Protein AF-A0A699QLL1-F1 (afdb_monomer_lite)

Radius of gyration: 25.66 Å; chains: 1; bounding box: 63×44×82 Å

Organism: Tanacetum cinerariifolium (NCBI:txid118510)

Sequence (222 aa):
VISAEDLDFSNEAKETLACQYDGEDMEIGFNARFLLEMLSNIDSEDITLELSTPNRAGLLMPAQADENESILMLVMPETSCLFHIHLSFSPLVWVYLQNPFNLFESVMKKSEIRFSIALDDQKVPEAISWQATDAGQDIHFAKAINISIWDRNADGTMKIDLWTKDMPTDAMKYFVVDTIGSMAETIITATSDQKMAAKMRALCQELTDYLEEQGQDDRPNL

pLDDT: mean 76.22, std 17.89, range [27.2, 97.25]

Foldseek 3Di:
DKKFADPVPRDIDDDDDDDDDDDAWDKAAFDPVVVVVLVVPAPAPAWDWADDHNQDWIWIFHPDDDPVDGDIDITGTDPPHRMMDTDDDDPPDDDDDDDDPDDDPPPPPDKDKDWDFDADPVRATAWIWIDIPVVDPDIGTDQWDWDWDCDPVDHDIDIDTHGHPPDDPLVVLVVVLVVLLVVLVVCCVPPVPPPVSVVSVVVSVVSVVVSVVVVVVPPPDD

Secondary structure (DSSP, 8-state):
-EEEEETTTTEEEEE-------SS-EEEE--HHHHHHHHHT---SSEEEE-S-TTS-EEEEESS-BTTB---EEE---TT-SEEEEE---TT---------S----------EEEEEEE-TTS-EEEEEEEETTS-SPPEEESEEEEEEE-SSSSSEEEEEEE-TTS-HHHHHHHHHHHHHHHHHHHHHHH--HHHHHHHHHHHHHHHHHHHHHHHHTS---

Structure (mmCIF, N/CA/C/O backbone):
data_AF-A0A699QLL1-F1
#
_entry.id   AF-A0A699QLL1-F1
#
loop_
_atom_site.group_PDB
_atom_site.id
_atom_site.type_symbol
_atom_site.label_atom_id
_atom_site.label_alt_id
_atom_site.label_comp_id
_atom_site.label_asym_id
_atom_site.label_entity_id
_atom_site.label_seq_id
_atom_site.pdbx_PDB_ins_code
_atom_site.Cartn_x
_atom_site.Cartn_y
_atom_site.Cartn_z
_atom_site.occupancy
_atom_site.B_iso_or_equiv
_atom_site.auth_seq_id
_atom_site.auth_comp_id
_atom_site.auth_asym_id
_atom_site.auth_atom_id
_atom_site.pdbx_PDB_model_num
ATOM 1 N N . VAL A 1 1 ? 26.081 7.781 -26.302 1.00 70.75 1 VAL A N 1
ATOM 2 C CA . VAL A 1 1 ? 27.022 8.758 -25.707 1.00 70.75 1 VAL A CA 1
ATOM 3 C C . VAL A 1 1 ? 26.676 8.891 -24.242 1.00 70.75 1 VAL A C 1
ATOM 5 O O . VAL A 1 1 ? 25.507 9.032 -23.926 1.00 70.75 1 VAL A O 1
ATOM 8 N N . ILE A 1 2 ? 27.662 8.795 -23.367 1.00 75.12 2 ILE A N 1
ATOM 9 C CA . ILE A 1 2 ? 27.520 8.965 -21.926 1.00 75.12 2 ILE A CA 1
ATOM 10 C C . ILE A 1 2 ? 28.255 10.251 -21.556 1.00 75.12 2 ILE A C 1
ATOM 12 O O . ILE A 1 2 ? 29.387 10.457 -21.992 1.00 75.12 2 ILE A O 1
ATOM 16 N N . SER A 1 3 ? 27.618 11.125 -20.791 1.00 72.12 3 SER A N 1
ATOM 17 C CA . SER A 1 3 ? 28.205 12.370 -20.300 1.00 72.12 3 SER A CA 1
ATOM 18 C C . SER A 1 3 ? 27.927 12.545 -18.815 1.00 72.12 3 SER A C 1
ATOM 20 O O . SER A 1 3 ? 26.836 12.238 -18.350 1.00 72.12 3 SER A O 1
ATOM 22 N N . ALA A 1 4 ? 28.906 13.053 -18.082 1.00 63.88 4 ALA A N 1
ATOM 23 C CA . ALA A 1 4 ? 28.834 13.372 -16.667 1.00 63.88 4 ALA A CA 1
ATOM 24 C C . ALA A 1 4 ? 29.376 14.786 -16.450 1.00 63.88 4 ALA A C 1
ATOM 26 O O . ALA A 1 4 ? 30.425 15.117 -16.998 1.00 63.88 4 ALA A O 1
ATOM 27 N N . GLU A 1 5 ? 28.707 15.596 -15.642 1.00 64.00 5 GLU A N 1
ATOM 28 C CA . GLU A 1 5 ? 29.121 16.962 -15.319 1.00 64.00 5 GLU A CA 1
ATOM 29 C C . GLU A 1 5 ? 29.253 17.128 -13.800 1.00 64.00 5 GLU A C 1
ATOM 31 O O . GLU A 1 5 ? 28.474 16.583 -13.038 1.00 64.00 5 GLU A O 1
ATOM 36 N N . ASP A 1 6 ? 30.245 17.860 -13.315 1.00 62.59 6 ASP A N 1
ATOM 37 C CA . ASP A 1 6 ? 30.353 18.238 -11.906 1.00 62.59 6 ASP A CA 1
ATOM 38 C C . ASP A 1 6 ? 30.226 19.760 -11.799 1.00 62.59 6 ASP A C 1
ATOM 40 O O . ASP A 1 6 ? 31.149 20.505 -12.154 1.00 62.59 6 ASP A O 1
ATOM 44 N N . LEU A 1 7 ? 29.062 20.219 -11.323 1.00 55.06 7 LEU A N 1
ATOM 45 C CA . LEU A 1 7 ? 28.732 21.641 -11.185 1.00 55.06 7 LEU A CA 1
ATOM 46 C C . LEU A 1 7 ? 29.638 22.369 -10.184 1.00 55.06 7 LEU A C 1
ATOM 48 O O . LEU A 1 7 ? 29.843 23.575 -10.330 1.00 55.06 7 LEU A O 1
ATOM 52 N N . ASP A 1 8 ? 30.203 21.663 -9.202 1.00 60.88 8 ASP A N 1
ATOM 53 C CA . ASP A 1 8 ? 31.027 22.280 -8.159 1.00 60.88 8 ASP A CA 1
ATOM 54 C C . ASP A 1 8 ? 32.455 22.568 -8.650 1.00 60.88 8 ASP A C 1
ATOM 56 O O . ASP A 1 8 ? 33.130 23.460 -8.126 1.00 60.88 8 ASP A O 1
ATOM 60 N N . PHE A 1 9 ? 32.912 21.863 -9.693 1.00 54.59 9 PHE A N 1
ATOM 61 C CA . PHE A 1 9 ? 34.292 21.942 -10.185 1.00 54.59 9 PHE A CA 1
ATOM 62 C C . PHE A 1 9 ? 34.437 22.226 -11.690 1.00 54.59 9 PHE A C 1
ATOM 64 O O . PHE A 1 9 ? 35.568 22.296 -12.171 1.00 54.59 9 PHE A O 1
ATOM 71 N N . SER A 1 10 ? 33.338 22.441 -12.431 1.00 59.66 10 SER A N 1
ATOM 72 C CA . SER A 1 10 ? 33.344 22.663 -13.895 1.00 59.66 10 SER A CA 1
ATOM 73 C C . SER A 1 10 ? 34.060 21.554 -14.682 1.00 59.66 10 SER A C 1
ATOM 75 O O . SER A 1 10 ? 34.680 21.812 -15.715 1.00 59.66 10 SER A O 1
ATOM 77 N N . ASN A 1 11 ? 34.002 20.320 -14.180 1.00 59.00 11 ASN A N 1
ATOM 78 C CA . ASN A 1 11 ? 34.553 19.153 -14.859 1.00 59.00 11 ASN A CA 1
ATOM 79 C C . ASN A 1 11 ? 33.436 18.451 -15.636 1.00 59.00 11 ASN A C 1
ATOM 81 O O . ASN A 1 11 ? 32.416 18.100 -15.056 1.00 59.00 11 ASN A O 1
ATOM 85 N N . GLU A 1 12 ? 33.648 18.202 -16.926 1.00 68.50 12 GLU A N 1
ATOM 86 C CA . GLU A 1 12 ? 32.759 17.390 -17.760 1.00 68.50 12 GLU A CA 1
ATOM 87 C C . GLU A 1 12 ? 33.548 16.187 -18.286 1.00 68.50 12 GLU A C 1
ATOM 89 O O . GLU A 1 12 ? 34.669 16.324 -18.787 1.00 68.50 12 GLU A O 1
ATOM 94 N N . ALA A 1 13 ? 32.971 14.997 -18.170 1.00 68.75 13 ALA A N 1
ATOM 95 C CA . ALA A 1 13 ? 33.485 13.776 -18.764 1.00 68.75 13 ALA A CA 1
ATOM 96 C C . ALA A 1 13 ? 32.479 13.276 -19.797 1.00 68.75 13 ALA A C 1
ATOM 98 O O . ALA A 1 13 ? 31.303 13.102 -19.494 1.00 68.75 13 ALA A O 1
ATOM 99 N N . LYS A 1 14 ? 32.941 13.027 -21.022 1.00 69.75 14 LYS A N 1
ATOM 100 C CA . LYS A 1 14 ? 32.101 12.528 -22.110 1.00 69.75 14 LYS A CA 1
ATOM 101 C C . LYS A 1 14 ? 32.770 11.350 -22.786 1.00 69.75 14 LYS A C 1
ATOM 103 O O . LYS A 1 14 ? 33.900 11.451 -23.257 1.00 69.75 14 LYS A O 1
ATOM 108 N N . GLU A 1 15 ? 32.043 10.251 -22.871 1.00 72.88 15 GLU A N 1
ATOM 109 C CA . GLU A 1 15 ? 32.502 9.001 -23.451 1.00 72.88 15 GLU A CA 1
ATOM 110 C C . GLU A 1 15 ? 31.469 8.468 -24.446 1.00 72.88 15 GLU A C 1
ATOM 112 O O . GLU A 1 15 ? 30.261 8.664 -24.313 1.00 72.88 15 GLU A O 1
ATOM 117 N N . THR A 1 16 ? 31.930 7.818 -25.511 1.00 74.19 16 THR A N 1
ATOM 118 C CA . THR A 1 16 ? 31.039 7.207 -26.503 1.00 74.19 16 THR A CA 1
ATOM 119 C C . THR A 1 16 ? 31.276 5.714 -26.522 1.00 74.19 16 THR A C 1
ATOM 121 O O . THR A 1 16 ? 32.304 5.254 -27.006 1.00 74.19 16 THR A O 1
ATOM 124 N N . LEU A 1 17 ? 30.295 4.975 -26.012 1.00 76.25 17 LEU A N 1
ATOM 125 C CA . LEU A 1 17 ? 30.270 3.521 -26.062 1.00 76.25 17 LEU A CA 1
ATOM 126 C C . LEU A 1 17 ? 29.459 3.056 -27.272 1.00 76.25 17 LEU A C 1
ATOM 128 O O . LEU A 1 17 ? 28.427 3.647 -27.606 1.00 76.25 17 LEU A O 1
ATOM 132 N N . ALA A 1 18 ? 29.935 1.997 -27.923 1.00 76.19 18 ALA A N 1
ATOM 133 C CA . ALA A 1 18 ? 29.168 1.300 -28.943 1.00 76.19 18 ALA A CA 1
ATOM 134 C C . ALA A 1 18 ? 28.084 0.455 -28.263 1.00 76.19 18 ALA A C 1
ATOM 136 O O . ALA A 1 18 ? 28.369 -0.267 -27.313 1.00 76.19 18 ALA A O 1
ATOM 137 N N . CYS A 1 19 ? 26.851 0.540 -28.752 1.00 78.00 19 CYS A N 1
ATOM 138 C CA . CYS A 1 19 ? 25.742 -0.292 -28.295 1.00 78.00 19 CYS A CA 1
ATOM 139 C C . CYS A 1 19 ? 24.830 -0.630 -29.475 1.00 78.00 19 CYS A C 1
ATOM 141 O O . CYS A 1 19 ? 24.820 0.075 -30.489 1.00 78.00 19 CYS A O 1
ATOM 143 N N . GLN A 1 20 ? 24.076 -1.718 -29.342 1.00 77.94 20 GLN A N 1
ATOM 144 C CA . GLN A 1 20 ? 22.945 -1.990 -30.220 1.00 77.94 20 GLN A CA 1
ATOM 145 C C . GLN A 1 20 ? 21.740 -1.252 -29.642 1.00 77.94 20 GLN A C 1
ATOM 147 O O . GLN A 1 20 ? 21.366 -1.488 -28.496 1.00 77.94 20 GLN A O 1
ATOM 152 N N . TYR A 1 21 ? 21.182 -0.320 -30.412 1.00 79.69 21 TYR A N 1
ATOM 153 C CA . TYR A 1 21 ? 20.064 0.511 -29.984 1.00 79.69 21 TYR A CA 1
ATOM 154 C C . TYR A 1 21 ? 18.934 0.426 -31.004 1.00 79.69 21 TYR A C 1
ATOM 156 O O . TYR A 1 21 ? 19.140 0.727 -32.181 1.00 79.69 21 TYR A O 1
ATOM 164 N N . ASP A 1 22 ? 17.760 0.014 -30.535 1.00 77.88 22 ASP A N 1
ATOM 165 C CA . ASP A 1 22 ? 16.518 -0.012 -31.300 1.00 77.88 22 ASP A CA 1
ATOM 166 C C . ASP A 1 22 ? 15.504 0.899 -30.599 1.00 77.88 22 ASP A C 1
ATOM 168 O O . ASP A 1 22 ? 15.043 0.604 -29.496 1.00 77.88 22 ASP A O 1
ATOM 172 N N . GLY A 1 23 ? 15.235 2.064 -31.190 1.00 77.00 23 GLY A N 1
ATOM 173 C CA . GLY A 1 23 ? 14.421 3.110 -30.574 1.00 77.00 23 GLY A CA 1
ATOM 174 C C . GLY A 1 23 ? 14.617 4.487 -31.209 1.00 77.00 23 GLY A C 1
ATOM 175 O O . GLY A 1 23 ? 15.438 4.667 -32.110 1.00 77.00 23 GLY A O 1
ATOM 176 N N . GLU A 1 24 ? 13.836 5.462 -30.743 1.00 80.44 24 GLU A N 1
ATOM 177 C CA . GLU A 1 24 ? 13.980 6.876 -31.115 1.00 80.44 24 GLU A CA 1
ATOM 178 C C . GLU A 1 24 ? 15.082 7.554 -30.294 1.00 80.44 24 GLU A C 1
ATOM 180 O O . GLU A 1 24 ? 15.365 7.138 -29.177 1.00 80.44 24 GLU A O 1
ATOM 185 N N . ASP A 1 25 ? 15.677 8.627 -30.817 1.00 80.00 25 ASP A N 1
ATOM 186 C CA . ASP A 1 25 ? 16.689 9.388 -30.080 1.00 80.00 25 ASP A CA 1
ATOM 187 C C . ASP A 1 25 ? 16.155 9.835 -28.707 1.00 80.00 25 ASP A C 1
ATOM 189 O O . ASP A 1 25 ? 15.093 10.454 -28.594 1.00 80.00 25 ASP A O 1
ATOM 193 N N . MET A 1 26 ? 16.910 9.519 -27.655 1.0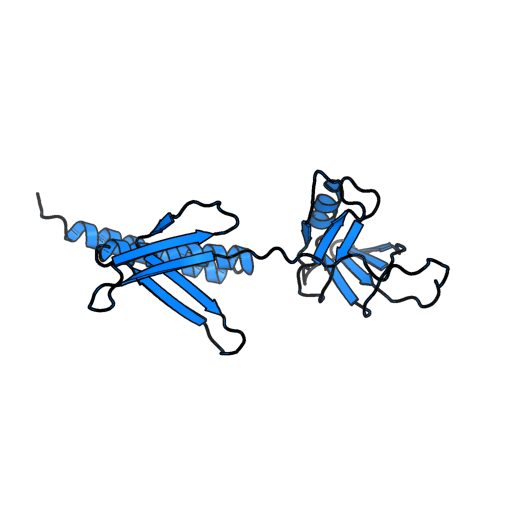0 81.06 26 MET A N 1
ATOM 194 C CA . MET A 1 26 ? 16.496 9.748 -26.275 1.00 81.06 26 MET A CA 1
ATOM 195 C C . MET A 1 26 ? 17.674 10.187 -25.412 1.00 81.06 26 MET A C 1
ATOM 197 O O . MET A 1 26 ? 18.781 9.654 -25.505 1.00 81.06 26 MET A O 1
ATOM 201 N N . GLU A 1 27 ? 17.390 11.126 -24.515 1.00 80.25 27 GLU A N 1
ATOM 202 C CA . GLU A 1 27 ? 18.284 11.545 -23.446 1.00 80.25 27 GLU A CA 1
ATOM 203 C C . GLU A 1 27 ? 17.656 11.198 -22.095 1.00 80.25 27 GLU A C 1
ATOM 205 O O . GLU A 1 27 ? 16.490 11.511 -21.838 1.00 80.25 27 GLU A O 1
ATOM 210 N N . ILE A 1 28 ? 18.414 10.507 -21.246 1.00 81.81 28 ILE A N 1
ATOM 211 C CA . ILE A 1 28 ? 17.959 10.062 -19.928 1.00 81.81 28 ILE A CA 1
ATOM 212 C C . ILE A 1 28 ? 19.079 10.211 -18.897 1.00 81.81 28 ILE A C 1
ATOM 214 O O . ILE A 1 28 ? 20.241 9.920 -19.184 1.00 81.81 28 ILE A O 1
ATOM 218 N N . GLY A 1 29 ? 18.723 10.682 -17.702 1.00 82.00 29 GLY A N 1
ATOM 219 C CA . GLY A 1 29 ? 19.653 10.899 -16.598 1.00 82.00 29 GLY A CA 1
ATOM 220 C C . GLY A 1 29 ? 19.542 9.820 -15.524 1.00 82.00 29 GLY A C 1
ATOM 221 O O . GLY A 1 29 ? 18.437 9.497 -15.084 1.00 82.00 29 GLY A O 1
ATOM 222 N N . PHE A 1 30 ? 20.678 9.290 -15.071 1.00 80.19 30 PHE A N 1
ATOM 223 C CA . PHE A 1 30 ? 20.737 8.282 -14.008 1.00 80.19 30 PHE A CA 1
ATOM 224 C C . PHE A 1 30 ? 21.721 8.677 -12.922 1.00 80.19 30 PHE A C 1
ATOM 226 O O . PHE A 1 30 ? 22.775 9.241 -13.203 1.00 80.19 30 PHE A O 1
ATOM 233 N N . ASN A 1 31 ? 21.432 8.293 -11.683 1.00 80.44 31 ASN A N 1
ATOM 234 C CA . ASN A 1 31 ? 22.385 8.463 -10.600 1.00 80.44 31 ASN A CA 1
ATOM 235 C C . ASN A 1 31 ? 23.588 7.538 -10.821 1.00 80.44 31 ASN A C 1
ATOM 237 O O . ASN A 1 31 ? 23.474 6.315 -10.706 1.00 80.44 31 ASN A O 1
ATOM 241 N N . ALA A 1 32 ? 24.745 8.121 -11.138 1.00 75.00 32 ALA A N 1
ATOM 242 C CA . ALA A 1 32 ? 25.947 7.369 -11.492 1.00 75.00 32 ALA A CA 1
ATOM 243 C C . ALA A 1 32 ? 26.387 6.395 -10.388 1.00 75.00 32 ALA A C 1
ATOM 245 O O . ALA A 1 32 ? 26.859 5.301 -10.687 1.00 75.00 32 ALA A O 1
ATOM 246 N N . ARG A 1 33 ? 26.195 6.756 -9.110 1.00 76.00 33 ARG A N 1
ATOM 247 C CA . ARG A 1 33 ? 26.543 5.882 -7.986 1.00 76.00 33 ARG A CA 1
ATOM 248 C C . ARG A 1 33 ? 25.662 4.637 -7.963 1.00 76.00 33 ARG A C 1
ATOM 250 O O . ARG A 1 33 ? 26.195 3.535 -7.890 1.00 76.00 33 ARG A O 1
ATOM 257 N N . PHE A 1 34 ? 24.345 4.805 -8.073 1.00 77.88 34 PHE A N 1
ATOM 258 C CA . PHE A 1 34 ? 23.427 3.665 -8.104 1.00 77.88 34 PHE A CA 1
ATOM 259 C C . PHE A 1 34 ? 23.642 2.803 -9.345 1.00 77.88 34 PHE A C 1
ATOM 261 O O . PHE A 1 34 ? 23.631 1.580 -9.242 1.00 77.88 34 PHE A O 1
ATOM 268 N N . LEU A 1 35 ? 23.893 3.418 -10.505 1.00 77.62 35 LEU A N 1
ATOM 269 C CA . LEU A 1 35 ? 24.173 2.675 -11.730 1.00 77.62 35 LEU A CA 1
ATOM 270 C C . LEU A 1 35 ? 25.441 1.819 -11.593 1.00 77.62 35 LEU A C 1
ATOM 272 O O . LEU A 1 35 ? 25.411 0.645 -11.938 1.00 77.62 35 LEU A O 1
ATOM 276 N N . LEU A 1 36 ? 26.524 2.360 -11.029 1.00 81.12 36 LEU A N 1
ATOM 277 C CA . LEU A 1 36 ? 27.754 1.600 -10.774 1.00 81.12 36 LEU A CA 1
ATOM 278 C C . LEU A 1 36 ? 27.553 0.470 -9.758 1.00 81.12 36 LEU A C 1
ATOM 280 O O . LEU A 1 36 ? 28.064 -0.627 -9.965 1.00 81.12 36 LEU A O 1
ATOM 284 N N . GLU A 1 37 ? 26.797 0.715 -8.685 1.00 78.44 37 GLU A N 1
ATOM 285 C CA . GLU A 1 37 ? 26.457 -0.319 -7.701 1.00 78.44 37 GLU A CA 1
ATOM 286 C C . GLU A 1 37 ? 25.655 -1.455 -8.359 1.00 78.44 37 GLU A C 1
ATOM 288 O O . GLU A 1 37 ? 25.976 -2.625 -8.155 1.00 78.44 37 GLU A O 1
ATOM 293 N N . MET A 1 38 ? 24.681 -1.139 -9.218 1.00 81.19 38 MET A N 1
ATOM 294 C CA . MET A 1 38 ? 23.922 -2.143 -9.974 1.00 81.19 38 MET A CA 1
ATOM 295 C C . MET A 1 38 ? 24.813 -2.939 -10.932 1.00 81.19 38 MET A C 1
ATOM 297 O O . MET A 1 38 ? 24.804 -4.166 -10.893 1.00 81.19 38 MET A O 1
ATOM 301 N N . LEU A 1 39 ? 25.642 -2.260 -11.730 1.00 81.56 39 LEU A N 1
ATOM 302 C CA . LEU A 1 39 ? 26.569 -2.909 -12.664 1.00 81.56 39 LEU A CA 1
ATOM 303 C C . LEU A 1 39 ? 27.578 -3.818 -11.951 1.00 81.56 39 LEU A C 1
ATOM 305 O O . LEU A 1 39 ? 27.909 -4.877 -12.467 1.00 81.56 39 LEU A O 1
ATOM 309 N N . SER A 1 40 ? 28.037 -3.441 -10.753 1.00 83.75 40 SER A N 1
ATOM 310 C CA . SER A 1 40 ? 28.991 -4.245 -9.974 1.00 83.75 40 SER A CA 1
ATOM 311 C C . SER A 1 40 ? 28.422 -5.562 -9.437 1.00 83.75 40 SER A C 1
ATOM 313 O O . SER A 1 40 ? 29.193 -6.430 -9.041 1.00 83.75 40 SER A O 1
ATOM 315 N N . ASN A 1 41 ? 27.092 -5.699 -9.415 1.00 80.62 41 ASN A N 1
ATOM 316 C CA . ASN A 1 41 ? 26.388 -6.899 -8.966 1.00 80.62 41 ASN A CA 1
ATOM 317 C C . ASN A 1 41 ? 25.899 -7.773 -10.137 1.00 80.62 41 ASN A C 1
ATOM 319 O O . ASN A 1 41 ? 25.189 -8.748 -9.904 1.00 80.62 41 ASN A O 1
ATOM 323 N N . ILE A 1 42 ? 26.222 -7.418 -11.386 1.00 81.81 42 ILE A N 1
ATOM 324 C CA . ILE A 1 42 ? 25.870 -8.213 -12.565 1.00 81.81 42 ILE A CA 1
ATOM 325 C C . ILE A 1 42 ? 27.097 -9.012 -13.006 1.00 81.81 42 ILE A C 1
ATOM 327 O O . ILE A 1 42 ? 28.054 -8.453 -13.538 1.00 81.81 42 ILE A O 1
ATOM 331 N N . ASP A 1 43 ? 27.031 -10.332 -12.848 1.00 76.00 43 ASP A N 1
ATOM 332 C CA . ASP A 1 43 ? 28.056 -11.268 -13.322 1.00 76.00 43 ASP A CA 1
ATOM 333 C C . ASP A 1 43 ? 27.855 -11.595 -14.818 1.00 76.00 43 ASP A C 1
ATOM 335 O O . ASP A 1 43 ? 27.588 -12.730 -15.207 1.00 76.00 43 ASP A O 1
ATOM 339 N N . SER A 1 44 ? 27.946 -10.579 -15.684 1.00 78.38 44 SER A N 1
ATOM 340 C CA . SER A 1 44 ? 27.867 -10.724 -17.148 1.00 78.38 44 SER A CA 1
ATOM 341 C C . SER A 1 44 ? 28.760 -9.701 -17.848 1.00 78.38 44 SER A C 1
ATOM 343 O O . SER A 1 44 ? 28.845 -8.550 -17.424 1.00 78.38 44 SER A O 1
ATOM 345 N N . GLU A 1 45 ? 29.410 -10.108 -18.944 1.00 78.38 45 GLU A N 1
ATOM 346 C CA . GLU A 1 45 ? 30.240 -9.210 -19.767 1.00 78.38 45 GLU A CA 1
ATOM 347 C C . GLU A 1 45 ? 29.396 -8.163 -20.508 1.00 78.38 45 GLU A C 1
ATOM 349 O O . GLU A 1 45 ? 29.827 -7.025 -20.683 1.00 78.38 45 GLU A O 1
ATOM 354 N N . ASP A 1 46 ? 28.175 -8.544 -20.890 1.00 80.69 46 ASP A N 1
ATOM 355 C CA . ASP A 1 46 ? 27.224 -7.704 -21.612 1.00 80.69 46 ASP A CA 1
ATOM 356 C C . ASP A 1 46 ? 25.948 -7.485 -20.786 1.00 80.69 46 ASP A C 1
ATOM 358 O O . ASP A 1 46 ? 25.467 -8.384 -20.086 1.00 80.69 46 ASP A O 1
ATOM 362 N N . ILE A 1 47 ? 25.351 -6.301 -20.920 1.00 83.94 47 ILE A N 1
ATOM 363 C CA . ILE A 1 47 ? 24.095 -5.918 -20.268 1.00 83.94 47 ILE A CA 1
ATOM 364 C C . ILE A 1 47 ? 23.058 -5.458 -21.293 1.00 83.94 47 ILE A C 1
ATOM 366 O O . ILE A 1 47 ? 23.390 -4.902 -22.338 1.00 83.94 47 ILE A O 1
ATOM 370 N N . THR A 1 48 ? 21.788 -5.654 -20.964 1.00 82.94 48 THR A N 1
ATOM 371 C CA . THR A 1 48 ? 20.640 -5.120 -21.697 1.00 82.94 48 THR A CA 1
ATOM 372 C C . THR A 1 48 ? 19.950 -4.073 -20.834 1.00 82.94 48 THR A C 1
ATOM 374 O O . THR A 1 48 ? 19.660 -4.321 -19.662 1.00 82.94 48 THR A O 1
ATOM 377 N N . LEU A 1 49 ? 19.703 -2.899 -21.416 1.00 82.81 49 LEU A N 1
ATOM 378 C CA . LEU A 1 49 ? 18.970 -1.811 -20.780 1.00 82.81 49 LEU A CA 1
ATOM 379 C C . LEU A 1 49 ? 17.680 -1.552 -21.567 1.00 82.81 49 LEU A C 1
ATOM 381 O O . LEU A 1 49 ? 17.732 -1.046 -22.687 1.00 82.81 49 LEU A O 1
ATOM 385 N N . GLU A 1 50 ? 16.531 -1.886 -20.985 1.00 82.38 50 GLU A N 1
ATOM 386 C CA . GLU A 1 50 ? 15.224 -1.602 -21.580 1.00 82.38 50 GLU A CA 1
ATOM 387 C C . GLU A 1 50 ? 14.662 -0.300 -21.016 1.00 82.38 50 GLU A C 1
ATOM 389 O O . GLU A 1 50 ? 14.489 -0.146 -19.805 1.00 82.38 50 GLU A O 1
ATOM 394 N N . LEU A 1 51 ? 14.359 0.646 -21.901 1.00 80.69 51 LEU A N 1
ATOM 395 C CA . LEU A 1 51 ? 13.891 1.979 -21.542 1.00 80.69 51 LEU A CA 1
ATOM 396 C C . LEU A 1 51 ? 12.614 2.298 -22.317 1.00 80.69 51 LEU A C 1
ATOM 398 O O . LEU A 1 51 ? 12.552 2.071 -23.522 1.00 80.69 51 LEU A O 1
ATOM 402 N N . SER A 1 52 ? 11.602 2.853 -21.644 1.00 81.00 52 SER A N 1
ATOM 403 C CA . SER A 1 52 ? 10.355 3.251 -22.313 1.00 81.00 52 SER A CA 1
ATOM 404 C C . SER A 1 52 ? 10.277 4.747 -22.621 1.00 81.00 52 SER A C 1
ATOM 406 O O . SER A 1 52 ? 9.981 5.137 -23.742 1.00 81.00 52 SER A O 1
ATOM 408 N N . THR A 1 53 ? 10.484 5.600 -21.616 1.00 77.50 53 THR A N 1
ATOM 409 C CA . THR A 1 53 ? 10.446 7.065 -21.739 1.00 77.50 53 THR A CA 1
ATOM 410 C C . THR A 1 53 ? 11.418 7.659 -20.717 1.00 77.50 53 THR A C 1
ATOM 412 O O . THR A 1 53 ? 11.648 7.012 -19.694 1.00 77.50 53 THR A O 1
ATOM 415 N N . PRO A 1 54 ? 11.933 8.890 -20.913 1.00 76.81 54 PRO A N 1
ATOM 416 C CA . PRO A 1 54 ? 12.921 9.498 -20.009 1.00 76.81 54 PRO A CA 1
ATOM 417 C C . PRO A 1 54 ? 12.507 9.580 -18.533 1.00 76.81 54 PRO A C 1
ATOM 419 O O . PRO A 1 54 ? 13.357 9.648 -17.656 1.00 76.81 54 PRO A O 1
ATOM 422 N N . ASN A 1 55 ? 11.199 9.564 -18.255 1.00 72.06 55 ASN A N 1
ATOM 423 C CA . ASN A 1 55 ? 10.633 9.707 -16.909 1.00 72.06 55 ASN A CA 1
ATOM 424 C C . ASN A 1 55 ? 10.121 8.381 -16.319 1.00 72.06 55 ASN A C 1
ATOM 426 O O . ASN A 1 55 ? 9.432 8.390 -15.299 1.00 72.06 55 ASN A O 1
ATOM 430 N N . ARG A 1 56 ? 10.368 7.245 -16.979 1.00 77.75 56 ARG A N 1
ATOM 431 C CA . ARG A 1 56 ? 9.972 5.917 -16.494 1.00 77.75 56 ARG A CA 1
ATOM 432 C C . ARG A 1 56 ? 11.194 5.097 -16.127 1.00 77.75 56 ARG A C 1
ATOM 434 O O . ARG A 1 56 ? 12.263 5.279 -16.697 1.00 77.75 56 ARG A O 1
ATOM 441 N N . ALA A 1 57 ? 10.992 4.183 -15.185 1.00 74.56 57 ALA A N 1
ATOM 442 C CA . ALA A 1 57 ? 11.998 3.213 -14.794 1.00 74.56 57 ALA A CA 1
ATOM 443 C C . ALA A 1 57 ? 12.581 2.496 -16.019 1.00 74.56 57 ALA A C 1
ATOM 445 O O . ALA A 1 57 ? 11.831 2.036 -16.884 1.00 74.56 57 ALA A O 1
ATOM 446 N N . GLY A 1 58 ? 13.904 2.399 -16.058 1.00 80.31 58 GLY A N 1
ATOM 447 C CA . GLY A 1 58 ? 14.619 1.482 -16.924 1.00 80.31 58 GLY A CA 1
ATOM 448 C C . GLY A 1 58 ? 14.785 0.121 -16.260 1.00 80.31 58 GLY A C 1
ATOM 449 O O . GLY A 1 58 ? 14.840 0.022 -15.031 1.00 80.31 58 GLY A O 1
ATOM 450 N N . LEU A 1 59 ? 14.881 -0.925 -17.069 1.00 82.94 59 LEU A N 1
ATOM 451 C CA . LEU A 1 59 ? 15.215 -2.271 -16.617 1.00 82.94 59 LEU A CA 1
ATOM 452 C C . LEU A 1 59 ? 16.636 -2.599 -17.053 1.00 82.94 59 LEU A C 1
ATOM 454 O O . LEU A 1 59 ? 16.964 -2.457 -18.226 1.00 82.94 59 LEU A O 1
ATOM 458 N N . LEU A 1 60 ? 17.464 -3.033 -16.110 1.00 84.25 60 LEU A N 1
ATOM 459 C CA . LEU A 1 60 ? 18.837 -3.454 -16.338 1.00 84.25 60 LEU A CA 1
ATOM 460 C C . LEU A 1 60 ? 18.950 -4.959 -16.077 1.00 84.25 60 LEU A C 1
ATOM 462 O O . LEU A 1 60 ? 18.572 -5.443 -15.007 1.00 84.25 60 LEU A O 1
ATOM 466 N N . MET A 1 61 ? 19.466 -5.689 -17.060 1.00 83.50 61 MET A N 1
ATOM 467 C CA . MET A 1 61 ? 19.582 -7.148 -17.043 1.00 83.50 61 MET A CA 1
ATOM 468 C C . MET A 1 61 ? 20.917 -7.597 -17.648 1.00 83.50 61 MET A C 1
ATOM 470 O O . MET A 1 61 ? 21.441 -6.908 -18.525 1.00 83.50 61 MET A O 1
ATOM 474 N N . PRO A 1 62 ? 21.462 -8.761 -17.261 1.00 84.81 62 PRO A N 1
ATOM 475 C CA . PRO A 1 62 ? 22.545 -9.390 -18.012 1.00 84.81 62 PRO A CA 1
ATOM 476 C C . PRO A 1 62 ? 22.053 -9.815 -19.405 1.00 84.81 62 PRO A C 1
ATOM 478 O O . PRO A 1 62 ? 20.925 -10.284 -19.557 1.00 84.81 62 PRO A O 1
ATOM 481 N N . ALA A 1 63 ? 22.888 -9.664 -20.436 1.00 76.94 63 ALA A N 1
ATOM 482 C CA . ALA A 1 63 ? 22.546 -10.115 -21.789 1.00 76.94 63 ALA A CA 1
ATOM 483 C C . ALA A 1 63 ? 22.550 -11.651 -21.913 1.00 76.94 63 ALA A C 1
ATOM 485 O O . ALA A 1 63 ? 21.836 -12.212 -22.745 1.00 76.94 63 ALA A O 1
ATOM 486 N N . GLN A 1 64 ? 23.343 -12.333 -21.082 1.00 71.88 64 GLN A N 1
ATOM 487 C CA . GLN A 1 64 ? 23.351 -13.788 -20.965 1.00 71.88 64 GLN A CA 1
ATOM 488 C C . GLN A 1 64 ? 22.683 -14.174 -19.646 1.00 71.88 64 GLN A C 1
ATOM 490 O O . GLN A 1 64 ? 23.195 -13.876 -18.572 1.00 71.88 64 GLN A O 1
ATOM 495 N N . ALA A 1 65 ? 21.515 -14.806 -19.731 1.00 59.84 65 ALA A N 1
ATOM 496 C CA . ALA A 1 65 ? 20.833 -15.335 -18.560 1.00 59.84 65 ALA A CA 1
ATOM 497 C C . ALA A 1 65 ? 21.523 -16.631 -18.104 1.00 59.84 65 ALA A C 1
ATOM 499 O O . ALA A 1 65 ? 21.672 -17.557 -18.903 1.00 59.84 65 ALA A O 1
ATOM 500 N N . ASP A 1 66 ? 21.915 -16.707 -16.832 1.00 60.28 66 ASP A N 1
ATOM 501 C CA . ASP A 1 66 ? 22.230 -17.986 -16.192 1.00 60.28 66 ASP A CA 1
ATOM 502 C C . ASP A 1 66 ? 20.906 -18.734 -15.943 1.00 60.28 66 ASP A C 1
ATOM 504 O O . ASP A 1 66 ? 19.914 -18.138 -15.517 1.00 60.28 66 ASP A O 1
ATOM 508 N N . GLU A 1 67 ? 20.866 -20.043 -16.207 1.00 56.12 67 GLU A N 1
ATOM 509 C CA . GLU A 1 67 ? 19.686 -20.881 -15.950 1.00 56.12 67 GLU A CA 1
ATOM 510 C C . GLU A 1 67 ? 19.286 -20.882 -14.463 1.00 56.12 67 GLU A C 1
ATOM 512 O O . GLU A 1 67 ? 18.131 -21.169 -14.138 1.00 56.12 67 GLU A O 1
ATOM 517 N N . ASN A 1 68 ? 20.216 -20.543 -13.563 1.00 52.34 68 ASN A N 1
ATOM 518 C CA . ASN A 1 68 ? 19.984 -20.521 -12.121 1.00 52.34 68 ASN A CA 1
ATOM 519 C C . ASN A 1 68 ? 19.621 -19.148 -11.538 1.00 52.34 68 ASN A C 1
ATOM 521 O O . ASN A 1 68 ? 19.144 -19.110 -10.401 1.00 52.34 68 ASN A O 1
ATOM 525 N N . GLU A 1 69 ? 19.814 -18.039 -12.260 1.00 54.28 69 GLU A N 1
ATOM 526 C CA . GLU A 1 69 ? 19.590 -16.707 -11.690 1.00 54.28 69 GLU A CA 1
ATOM 527 C C . GLU A 1 69 ? 19.056 -15.698 -12.716 1.00 54.28 69 GLU A C 1
ATOM 529 O O . GLU A 1 69 ? 19.754 -15.226 -13.612 1.00 54.28 69 GLU A O 1
ATOM 534 N N . SER A 1 70 ? 17.783 -15.326 -12.559 1.00 57.91 70 SER A N 1
ATOM 535 C CA . SER A 1 70 ? 17.168 -14.240 -13.322 1.00 57.91 70 SER A CA 1
ATOM 536 C C . SER A 1 70 ? 17.338 -12.919 -12.568 1.00 57.91 70 SER A C 1
ATOM 538 O O . SER A 1 70 ? 16.491 -12.557 -11.745 1.00 57.91 70 SER A O 1
ATOM 540 N N . ILE A 1 71 ? 18.434 -12.207 -12.831 1.00 64.94 71 ILE A N 1
ATOM 541 C CA . ILE A 1 71 ? 18.704 -10.894 -12.235 1.00 64.94 71 ILE A CA 1
ATOM 542 C C . ILE A 1 71 ? 18.024 -9.806 -13.077 1.00 64.94 71 ILE A C 1
ATOM 544 O O . ILE A 1 71 ? 18.389 -9.569 -14.226 1.00 64.94 71 ILE A O 1
ATOM 548 N N . LEU A 1 72 ? 17.032 -9.135 -12.490 1.00 73.50 72 LEU A N 1
ATOM 549 C CA . LEU A 1 72 ? 16.372 -7.954 -13.046 1.00 73.50 72 LEU A CA 1
ATOM 550 C C . LEU A 1 72 ? 16.538 -6.808 -12.053 1.00 73.50 72 LEU A C 1
ATOM 552 O O . LEU A 1 72 ? 16.024 -6.877 -10.936 1.00 73.50 72 LEU A O 1
ATOM 556 N N . MET A 1 73 ? 17.226 -5.749 -12.464 1.00 79.31 73 MET A N 1
ATOM 557 C CA . MET A 1 73 ? 17.389 -4.542 -11.660 1.00 79.31 73 MET A CA 1
ATOM 558 C C . MET A 1 73 ? 16.561 -3.407 -12.252 1.00 79.31 73 MET A C 1
ATOM 560 O O . MET A 1 73 ? 16.497 -3.228 -13.467 1.00 79.31 73 MET A O 1
ATOM 564 N N . LEU A 1 74 ? 15.910 -2.634 -11.387 1.00 77.00 74 LEU A N 1
ATOM 565 C CA . LEU A 1 74 ? 15.103 -1.490 -11.787 1.00 77.00 74 LEU A CA 1
ATOM 566 C C . LEU A 1 74 ? 15.887 -0.214 -11.496 1.00 77.00 74 LEU A C 1
ATOM 568 O O . LEU A 1 74 ? 16.228 0.057 -10.346 1.00 77.00 74 LEU A O 1
ATOM 572 N N . VAL A 1 75 ? 16.149 0.574 -12.538 1.00 78.56 75 VAL A N 1
ATOM 573 C CA . VAL A 1 75 ? 16.826 1.865 -12.426 1.00 78.56 75 VAL A CA 1
ATOM 574 C C . VAL A 1 75 ? 15.828 2.996 -12.641 1.00 78.56 75 VAL A C 1
ATOM 576 O O . VAL A 1 75 ? 15.203 3.119 -13.692 1.00 78.56 75 VAL A O 1
ATOM 579 N N . MET A 1 76 ? 15.664 3.846 -11.633 1.00 79.75 76 MET A N 1
ATOM 580 C CA . MET A 1 76 ? 14.826 5.037 -11.749 1.00 79.75 76 MET A CA 1
ATOM 581 C C . MET A 1 76 ? 15.626 6.193 -12.366 1.00 79.75 76 MET A C 1
ATOM 583 O O . MET A 1 76 ? 16.750 6.442 -11.922 1.00 79.75 76 MET A O 1
ATOM 587 N N . PRO A 1 77 ? 15.075 6.913 -13.359 1.00 78.00 77 PRO A N 1
ATOM 588 C CA . PRO A 1 77 ? 15.694 8.134 -13.851 1.00 78.00 77 PRO A CA 1
ATOM 589 C C . PRO A 1 77 ? 15.576 9.256 -12.818 1.00 78.00 77 PRO A C 1
ATOM 591 O O . PRO A 1 77 ? 14.555 9.394 -12.139 1.00 78.00 77 PRO A O 1
ATOM 594 N N . GLU A 1 78 ? 16.607 10.090 -12.729 1.00 71.19 78 GLU A N 1
ATOM 595 C CA . GLU A 1 78 ? 16.619 11.276 -11.874 1.00 71.19 78 GLU A CA 1
ATOM 596 C C . GLU A 1 78 ? 16.597 12.537 -12.742 1.00 71.19 78 GLU A C 1
ATOM 598 O O . GLU A 1 78 ? 17.505 12.791 -13.530 1.00 71.19 78 GLU A O 1
ATOM 603 N N . THR A 1 79 ? 15.571 13.372 -12.575 1.00 59.16 79 THR A N 1
ATOM 604 C CA . THR A 1 79 ? 15.411 14.621 -13.345 1.00 59.16 79 THR A CA 1
ATOM 605 C C . THR A 1 79 ? 16.464 15.683 -12.991 1.00 59.16 79 THR A C 1
ATOM 607 O O . THR A 1 79 ? 16.636 16.649 -13.725 1.00 59.16 79 THR A O 1
ATOM 610 N N . SER A 1 80 ? 17.175 15.519 -11.872 1.00 54.94 80 SER A N 1
ATOM 611 C CA . SER A 1 80 ? 18.243 16.413 -11.404 1.00 54.94 80 SER A CA 1
ATOM 612 C C . SER A 1 80 ? 19.643 15.810 -11.544 1.00 54.94 80 SER A C 1
ATOM 614 O O . SER A 1 80 ? 20.561 16.235 -10.843 1.00 54.94 80 SER A O 1
ATOM 616 N N . CYS A 1 81 ? 19.809 14.784 -12.383 1.00 52.31 81 CYS A N 1
ATOM 617 C CA . CYS A 1 81 ? 21.081 14.090 -12.491 1.00 52.31 81 CYS A CA 1
ATOM 618 C C . CYS A 1 81 ? 22.105 14.847 -13.329 1.00 52.31 81 CYS A C 1
ATOM 620 O O . CYS A 1 81 ? 21.805 15.449 -14.352 1.00 52.31 81 CYS A O 1
ATOM 622 N N . LEU A 1 82 ? 23.351 14.740 -12.891 1.00 54.03 82 LEU A N 1
ATOM 623 C CA . LEU A 1 82 ? 24.518 15.277 -13.571 1.00 54.03 82 LEU A CA 1
ATOM 624 C C . LEU A 1 82 ? 25.111 14.313 -14.608 1.00 54.03 82 LEU A C 1
ATOM 626 O O . LEU A 1 82 ? 26.081 14.635 -15.285 1.00 54.03 82 LEU A O 1
ATOM 630 N N . PHE A 1 83 ? 24.524 13.125 -14.741 1.00 46.16 83 PHE A N 1
ATOM 631 C CA . PHE A 1 83 ? 24.979 12.062 -15.623 1.00 46.16 83 PHE A CA 1
ATOM 632 C C . PHE A 1 83 ? 23.877 11.731 -16.629 1.00 46.16 83 PHE A C 1
ATOM 634 O O . PHE A 1 83 ? 22.824 11.222 -16.250 1.00 46.16 83 PHE A O 1
ATOM 641 N N . HIS A 1 84 ? 24.126 12.037 -17.900 1.00 58.62 84 HIS A N 1
ATOM 642 C CA . HIS A 1 84 ? 23.195 11.897 -19.013 1.00 58.62 84 HIS A CA 1
ATOM 643 C C . HIS A 1 84 ? 23.688 10.825 -19.984 1.00 58.62 84 HIS A C 1
ATOM 645 O O . HIS A 1 84 ? 24.850 10.809 -20.393 1.00 58.62 84 HIS A O 1
ATOM 651 N N . ILE A 1 85 ? 22.788 9.940 -20.395 1.00 58.53 85 ILE A N 1
ATOM 652 C CA . ILE A 1 85 ? 23.002 9.024 -21.509 1.00 58.53 85 ILE A CA 1
ATOM 653 C C . ILE A 1 85 ? 22.188 9.551 -22.686 1.00 58.53 85 ILE A C 1
ATOM 655 O O . ILE A 1 85 ? 20.961 9.575 -22.643 1.00 58.53 85 ILE A O 1
ATOM 659 N N . HIS A 1 86 ? 22.884 9.956 -23.743 1.00 66.31 86 HIS A N 1
ATOM 660 C CA . HIS A 1 86 ? 22.295 10.321 -25.023 1.00 66.31 86 HIS A CA 1
ATOM 661 C C . HIS A 1 86 ? 22.431 9.144 -25.991 1.00 66.31 86 HIS A C 1
ATOM 663 O O . HIS A 1 86 ? 23.539 8.796 -26.428 1.00 66.31 86 HIS A O 1
ATOM 669 N N . LEU A 1 87 ? 21.310 8.524 -26.335 1.00 53.62 87 LEU A N 1
ATOM 670 C CA . LEU A 1 87 ? 21.229 7.436 -27.303 1.00 53.62 87 LEU A CA 1
ATOM 671 C C . LEU A 1 87 ? 20.824 8.043 -28.643 1.00 53.62 87 LEU A C 1
ATOM 673 O O . LEU A 1 87 ? 19.779 8.676 -28.744 1.00 53.62 87 LEU A O 1
ATOM 677 N N . SER A 1 88 ? 21.689 7.908 -29.649 1.00 47.62 88 SER A N 1
ATOM 678 C CA . SER A 1 88 ? 21.419 8.410 -30.997 1.00 47.62 88 SER A CA 1
ATOM 679 C C . SER A 1 88 ? 21.555 7.295 -32.016 1.00 47.62 88 SER A C 1
ATOM 681 O O . SER A 1 88 ? 22.586 6.611 -32.051 1.00 47.62 88 SER A O 1
ATOM 683 N N . PHE A 1 89 ? 20.554 7.145 -32.873 1.00 39.47 89 PHE A N 1
ATOM 684 C CA . PHE A 1 89 ? 20.551 6.138 -33.923 1.00 39.47 89 PHE A CA 1
ATOM 685 C C . PHE A 1 89 ? 21.580 6.487 -35.014 1.00 39.47 89 PHE A C 1
ATOM 687 O O . PHE A 1 89 ? 21.462 7.499 -35.706 1.00 39.47 89 PHE A O 1
ATOM 694 N N . SER A 1 90 ? 22.617 5.656 -35.183 1.00 39.03 90 SER A N 1
ATOM 695 C CA . SER A 1 90 ? 23.610 5.829 -36.254 1.00 39.03 90 SER A CA 1
ATOM 696 C C . SER A 1 90 ? 23.321 4.871 -37.416 1.00 39.03 90 SER A C 1
ATOM 698 O O . SER A 1 90 ? 23.415 3.657 -37.235 1.00 39.03 90 SER A O 1
ATOM 700 N N . PRO A 1 91 ? 23.031 5.361 -38.635 1.00 33.88 91 PRO A N 1
ATOM 701 C CA . PRO A 1 91 ? 22.620 4.515 -39.760 1.00 33.88 91 PRO A CA 1
ATOM 702 C C . PRO A 1 91 ? 23.755 3.702 -40.426 1.00 33.88 91 PRO A C 1
ATOM 704 O O . PRO A 1 91 ? 23.552 3.150 -41.506 1.00 33.88 91 PRO A O 1
ATOM 707 N N . LEU A 1 92 ? 24.956 3.621 -39.839 1.00 35.06 92 LEU A N 1
ATOM 708 C CA . LEU A 1 92 ? 26.171 3.148 -40.528 1.00 35.06 92 LEU A CA 1
ATOM 709 C C . LEU A 1 92 ? 26.672 1.732 -40.179 1.00 35.06 92 LEU A C 1
ATOM 711 O O . LEU A 1 92 ? 27.771 1.375 -40.600 1.00 35.06 92 LEU A O 1
ATOM 715 N N . VAL A 1 93 ? 25.895 0.883 -39.501 1.00 32.41 93 VAL A N 1
ATOM 716 C CA . VAL A 1 93 ? 26.311 -0.509 -39.226 1.00 32.41 93 VAL A CA 1
ATOM 717 C C . VAL A 1 93 ? 25.236 -1.500 -39.675 1.00 32.41 93 VAL A C 1
ATOM 719 O O . VAL A 1 93 ? 24.388 -1.922 -38.903 1.00 32.41 93 VAL A O 1
ATOM 722 N N . TRP A 1 94 ? 25.288 -1.889 -40.950 1.00 30.19 94 TRP A N 1
ATOM 723 C CA . TRP A 1 94 ? 24.578 -3.059 -41.479 1.00 30.19 94 TRP A CA 1
ATOM 724 C C . TRP A 1 94 ? 25.604 -4.114 -41.894 1.00 30.19 94 TRP A C 1
ATOM 726 O O . TRP A 1 94 ? 26.103 -4.082 -43.017 1.00 30.19 94 TRP A O 1
ATOM 736 N N . VAL A 1 95 ? 25.925 -5.059 -41.006 1.00 29.69 95 VAL A N 1
ATOM 737 C CA . VAL A 1 95 ? 26.626 -6.300 -41.372 1.00 29.69 95 VAL A CA 1
ATOM 738 C C . VAL A 1 95 ? 26.051 -7.461 -40.557 1.00 29.69 95 VAL A C 1
ATOM 740 O O . VAL A 1 95 ? 26.283 -7.556 -39.362 1.00 29.69 95 VAL A O 1
ATOM 743 N N . TYR A 1 96 ? 25.315 -8.322 -41.268 1.00 31.31 96 TYR A N 1
ATOM 744 C CA . TYR A 1 96 ? 25.031 -9.739 -41.009 1.00 31.31 96 TYR A CA 1
ATOM 745 C C . TYR A 1 96 ? 24.641 -10.177 -39.590 1.00 31.31 96 TYR A C 1
ATOM 747 O O . TYR A 1 96 ? 25.501 -10.374 -38.745 1.00 31.31 96 TYR A O 1
ATOM 755 N N . LEU A 1 97 ? 23.383 -10.603 -39.436 1.00 27.20 97 LEU A N 1
ATOM 756 C CA . LEU A 1 97 ? 23.073 -11.947 -38.937 1.00 27.20 97 LEU A CA 1
ATOM 757 C C . LEU A 1 97 ? 21.667 -12.369 -39.378 1.00 27.20 97 LEU A C 1
ATOM 759 O O . LEU A 1 97 ? 20.743 -11.568 -39.500 1.00 27.20 97 LEU A O 1
ATOM 763 N N . GLN A 1 98 ? 21.564 -13.644 -39.729 1.00 31.58 98 GLN A N 1
ATOM 764 C CA . GLN A 1 98 ? 20.372 -14.289 -40.247 1.00 31.58 98 GLN A CA 1
ATOM 765 C C . GLN A 1 98 ? 19.260 -14.292 -39.191 1.00 31.58 98 GLN A C 1
ATOM 767 O O . GLN A 1 98 ? 19.478 -14.719 -38.067 1.00 31.58 98 GLN A O 1
ATOM 772 N N . ASN A 1 99 ? 18.076 -13.843 -39.602 1.00 39.97 99 ASN A N 1
ATOM 773 C CA . ASN A 1 99 ? 16.750 -14.289 -39.169 1.00 39.97 99 ASN A CA 1
ATOM 774 C C . ASN A 1 99 ? 16.657 -15.019 -37.802 1.00 39.97 99 ASN A C 1
ATOM 776 O O . ASN A 1 99 ? 16.878 -16.230 -37.758 1.00 39.97 99 ASN A O 1
ATOM 780 N N . PRO A 1 100 ? 16.183 -14.343 -36.738 1.00 35.47 100 PRO A N 1
ATOM 781 C CA . PRO A 1 100 ? 15.553 -15.000 -35.603 1.00 35.47 100 PRO A CA 1
ATOM 782 C C . PRO A 1 100 ? 14.103 -14.508 -35.464 1.00 35.47 100 PRO A C 1
ATOM 784 O O . PRO A 1 100 ? 13.729 -13.856 -34.495 1.00 35.47 100 PRO A O 1
ATOM 787 N N . PHE A 1 101 ? 13.253 -14.805 -36.451 1.00 31.05 101 PHE A N 1
ATOM 788 C CA . PHE A 1 101 ? 11.811 -14.842 -36.201 1.00 31.05 101 PHE A CA 1
ATOM 789 C C . PHE A 1 101 ? 11.552 -16.008 -35.228 1.00 31.05 101 PHE A C 1
ATOM 791 O O . PHE A 1 101 ? 11.666 -17.165 -35.632 1.00 31.05 101 PHE A O 1
ATOM 798 N N . ASN A 1 102 ? 11.226 -15.675 -33.973 1.00 37.06 102 ASN A N 1
ATOM 799 C CA . ASN A 1 102 ? 11.024 -16.523 -32.780 1.00 37.06 102 ASN A CA 1
ATOM 800 C C . ASN A 1 102 ? 12.208 -16.586 -31.807 1.00 37.06 102 ASN A C 1
ATOM 802 O O . ASN A 1 102 ? 12.855 -17.619 -31.674 1.00 37.06 102 ASN A O 1
ATOM 806 N N . LEU A 1 103 ? 12.404 -15.524 -31.034 1.00 33.12 103 LEU A N 1
ATOM 807 C CA . LEU A 1 103 ? 12.833 -15.621 -29.639 1.00 33.12 103 LEU A CA 1
ATOM 808 C C . LEU A 1 103 ? 12.284 -14.393 -28.904 1.00 33.12 103 LEU A C 1
ATOM 810 O O . LEU A 1 103 ? 12.257 -13.310 -29.477 1.00 33.12 103 LEU A O 1
ATOM 814 N N . PHE A 1 104 ? 11.855 -14.586 -27.658 1.00 34.88 104 PHE A N 1
ATOM 815 C CA . PHE A 1 104 ? 11.330 -13.569 -26.736 1.00 34.88 104 PHE A CA 1
ATOM 816 C C . PHE A 1 104 ? 9.847 -13.206 -26.886 1.00 34.88 104 PHE A C 1
ATOM 818 O O . PHE A 1 104 ? 9.462 -12.069 -27.139 1.00 34.88 104 PHE A O 1
ATOM 825 N N . GLU A 1 105 ? 8.985 -14.178 -26.586 1.00 37.81 105 GLU A N 1
ATOM 826 C CA . GLU A 1 105 ? 7.754 -13.851 -25.866 1.00 37.81 105 GLU A CA 1
ATOM 827 C C . GLU A 1 105 ? 8.180 -13.547 -24.418 1.00 37.81 105 GLU A C 1
ATOM 829 O O . GLU A 1 105 ? 8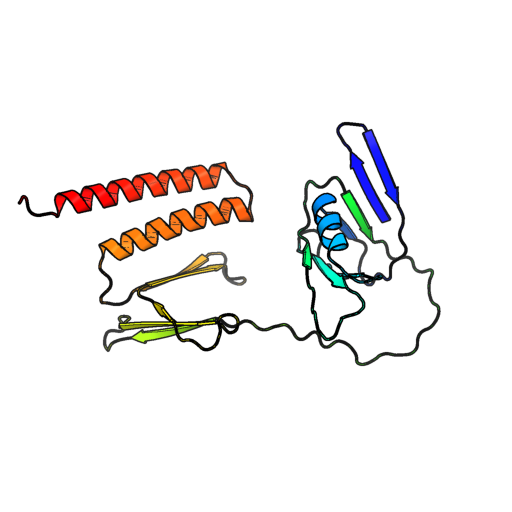.487 -14.462 -23.652 1.00 37.81 105 GLU A O 1
ATOM 834 N N . SER A 1 106 ? 8.324 -12.263 -24.061 1.00 45.34 106 SER A N 1
ATOM 835 C CA . SER A 1 106 ? 8.561 -11.887 -22.667 1.00 45.34 106 SER A CA 1
ATOM 836 C C . SER A 1 106 ? 7.333 -12.316 -21.868 1.00 45.34 106 SER A C 1
ATOM 838 O O . SER A 1 106 ? 6.219 -11.815 -22.042 1.00 45.34 106 SER A O 1
ATOM 840 N N . VAL A 1 107 ? 7.496 -13.336 -21.030 1.00 42.19 107 VAL A N 1
ATOM 841 C CA . VAL A 1 107 ? 6.420 -13.769 -20.145 1.00 42.19 107 VAL A CA 1
ATOM 842 C C . VAL A 1 107 ? 6.283 -12.680 -19.088 1.00 42.19 107 VAL A C 1
ATOM 844 O O . VAL A 1 107 ? 7.019 -12.667 -18.104 1.00 42.19 107 VAL A O 1
ATOM 847 N N . MET A 1 108 ? 5.362 -11.733 -19.295 1.00 44.09 108 MET A N 1
ATOM 848 C CA . MET A 1 108 ? 4.950 -10.808 -18.240 1.00 44.09 108 MET A CA 1
ATOM 849 C C . MET A 1 108 ? 4.576 -11.637 -17.011 1.00 44.09 108 MET A C 1
ATOM 851 O O . MET A 1 108 ? 3.582 -12.372 -17.026 1.00 44.09 108 MET A O 1
ATOM 855 N N . LYS A 1 109 ? 5.370 -11.529 -15.941 1.00 56.62 109 LYS A N 1
ATOM 856 C CA . LYS A 1 109 ? 5.059 -12.192 -14.678 1.00 56.62 109 LYS A CA 1
ATOM 857 C C . LYS A 1 109 ? 3.794 -11.549 -14.116 1.00 56.62 109 LYS A C 1
ATOM 859 O O . LYS A 1 109 ? 3.808 -10.427 -13.614 1.00 56.62 109 LYS A O 1
ATOM 864 N N . LYS A 1 110 ? 2.674 -12.256 -14.240 1.00 61.72 110 LYS A N 1
ATOM 865 C CA . LYS A 1 110 ? 1.387 -11.810 -13.718 1.00 61.72 110 LYS A CA 1
ATOM 866 C C . LYS A 1 110 ? 1.331 -12.110 -12.223 1.00 61.72 110 LYS A C 1
ATOM 868 O O . LYS A 1 110 ? 1.216 -13.270 -11.839 1.00 61.72 110 LYS A O 1
ATOM 873 N N . SER A 1 111 ? 1.397 -11.067 -11.402 1.00 76.94 111 SER A N 1
ATOM 874 C CA . SER A 1 111 ? 1.076 -11.166 -9.979 1.00 76.94 111 SER A CA 1
ATOM 875 C C . SER A 1 111 ? -0.403 -10.849 -9.766 1.00 76.94 111 SER A C 1
ATOM 877 O O . SER A 1 111 ? -0.919 -9.877 -10.321 1.00 76.94 111 SER A O 1
ATOM 879 N N . GLU A 1 112 ? -1.109 -11.684 -9.008 1.00 79.25 112 GLU A N 1
ATOM 880 C CA . GLU A 1 112 ? -2.520 -11.483 -8.684 1.00 79.25 112 GLU A CA 1
ATOM 881 C C . GLU A 1 112 ? -2.718 -11.447 -7.174 1.00 79.25 112 GLU A C 1
ATOM 883 O O . GLU A 1 112 ? -2.283 -12.353 -6.462 1.00 79.25 112 GLU A O 1
ATOM 888 N N . ILE A 1 113 ? -3.459 -10.442 -6.706 1.00 86.19 113 ILE A N 1
ATOM 889 C CA . ILE A 1 113 ? -3.980 -10.375 -5.341 1.00 86.19 113 ILE A CA 1
ATOM 890 C C . ILE A 1 113 ? -5.489 -10.595 -5.417 1.00 86.19 113 ILE A C 1
ATOM 892 O O . ILE A 1 113 ? -6.191 -9.890 -6.144 1.00 86.19 113 ILE A O 1
ATOM 896 N N . ARG A 1 114 ? -6.000 -11.594 -4.696 1.00 86.75 114 ARG A N 1
ATOM 897 C CA . ARG A 1 114 ? -7.424 -11.953 -4.694 1.00 86.75 114 ARG A CA 1
ATOM 898 C C . ARG A 1 114 ? -8.005 -11.716 -3.317 1.00 86.75 114 ARG A C 1
ATOM 900 O O . ARG A 1 114 ? -7.622 -12.390 -2.367 1.00 86.75 114 ARG A O 1
ATOM 907 N N . PHE A 1 115 ? -8.958 -10.796 -3.243 1.00 88.88 115 PHE A N 1
ATOM 908 C CA . PHE A 1 115 ? -9.746 -10.530 -2.047 1.00 88.88 115 PHE A CA 1
ATOM 909 C C . PHE A 1 115 ? -11.078 -11.270 -2.138 1.00 88.88 115 PHE A C 1
ATOM 911 O O . PHE A 1 115 ? -11.763 -11.192 -3.157 1.00 88.88 115 PHE A O 1
ATOM 918 N N . SER A 1 116 ? -11.445 -11.976 -1.074 1.00 89.94 116 SER A N 1
ATOM 919 C CA . SER A 1 116 ? -12.740 -12.641 -0.942 1.00 89.94 116 SER A CA 1
ATOM 920 C C . SER A 1 116 ? -13.473 -12.069 0.263 1.00 89.94 116 SER A C 1
ATOM 922 O O . SER A 1 116 ? -12.946 -12.063 1.374 1.00 89.94 116 SER A O 1
ATOM 924 N N . ILE A 1 117 ? -14.685 -11.565 0.032 1.00 91.25 117 ILE A N 1
ATOM 925 C CA . ILE A 1 117 ? -15.529 -10.969 1.064 1.00 91.25 117 ILE A CA 1
ATOM 926 C C . ILE A 1 117 ? -16.789 -11.821 1.184 1.00 91.25 117 ILE A C 1
ATOM 928 O O . ILE A 1 117 ? -17.577 -11.904 0.241 1.00 91.25 117 ILE A O 1
ATOM 932 N N . ALA A 1 118 ? -16.972 -12.450 2.341 1.00 88.69 118 ALA A N 1
ATOM 933 C CA . ALA A 1 118 ? -18.217 -13.114 2.700 1.00 88.69 118 ALA A CA 1
ATOM 934 C C . ALA A 1 118 ? -19.159 -12.086 3.334 1.00 88.69 118 ALA A C 1
ATOM 936 O O . ALA A 1 118 ? -18.763 -11.368 4.254 1.00 88.69 118 ALA A O 1
ATOM 937 N N . LEU A 1 119 ? -20.388 -12.004 2.826 1.00 89.06 119 LEU A N 1
ATOM 938 C CA . LEU A 1 119 ? -21.419 -11.083 3.296 1.00 89.06 119 LEU A CA 1
ATOM 939 C C . LEU A 1 119 ? -22.563 -11.862 3.952 1.00 89.06 119 LEU A C 1
ATOM 941 O O . LEU A 1 119 ? -22.897 -12.952 3.488 1.00 89.06 119 LEU A O 1
ATOM 945 N N . ASP A 1 120 ? -23.190 -11.270 4.966 1.00 88.31 120 ASP A N 1
ATOM 946 C CA . ASP A 1 120 ? -24.429 -11.783 5.553 1.00 88.31 120 ASP A CA 1
ATOM 947 C C . ASP A 1 120 ? -25.674 -11.425 4.708 1.00 88.31 120 ASP A C 1
ATOM 949 O O . ASP A 1 120 ? -25.593 -10.740 3.680 1.00 88.31 120 ASP A O 1
ATOM 953 N N . ASP A 1 121 ? -26.856 -11.860 5.156 1.00 91.56 121 ASP A N 1
ATOM 954 C CA . ASP A 1 121 ? -28.143 -11.593 4.489 1.00 91.56 121 ASP A CA 1
ATOM 955 C C . ASP A 1 121 ? -28.456 -10.090 4.328 1.00 91.56 121 ASP A C 1
ATOM 957 O O . ASP A 1 121 ? -29.272 -9.697 3.489 1.00 91.56 121 ASP A O 1
ATOM 961 N N . GLN A 1 122 ? -27.810 -9.230 5.121 1.00 87.25 122 GLN A N 1
ATOM 962 C CA . GLN A 1 122 ? -27.952 -7.773 5.088 1.00 87.25 122 GLN A CA 1
ATOM 963 C C . GLN A 1 122 ? -26.833 -7.089 4.293 1.00 87.25 122 GLN A C 1
ATOM 965 O O . GLN A 1 122 ? -26.789 -5.859 4.239 1.00 87.25 122 GLN A O 1
ATOM 970 N N . LYS A 1 123 ? -25.975 -7.866 3.618 1.00 84.50 123 LYS A N 1
ATOM 971 C CA . LYS A 1 123 ? -24.800 -7.403 2.867 1.00 84.50 123 LYS A CA 1
ATOM 972 C C . LYS A 1 123 ? -23.707 -6.786 3.748 1.00 84.50 123 LYS A C 1
ATOM 974 O O . LYS A 1 123 ? -22.934 -5.961 3.264 1.00 84.50 123 LYS A O 1
ATOM 979 N N . VAL A 1 124 ? -23.622 -7.178 5.019 1.00 86.00 124 VAL A N 1
ATOM 980 C CA . VAL A 1 124 ? -22.545 -6.763 5.929 1.00 86.00 124 VAL A CA 1
ATOM 981 C C . VAL A 1 124 ? -21.398 -7.779 5.857 1.00 86.00 124 VAL A C 1
ATOM 983 O O . VAL A 1 124 ? -21.671 -8.979 5.891 1.00 86.00 124 VAL A O 1
ATOM 986 N N . PRO A 1 125 ? -20.122 -7.353 5.771 1.00 88.19 125 PRO A N 1
ATOM 987 C CA . PRO A 1 125 ? -18.993 -8.280 5.772 1.00 88.19 125 PRO A CA 1
ATOM 988 C C . PRO A 1 125 ? -18.893 -9.102 7.061 1.00 88.19 125 PRO A C 1
ATOM 990 O O . PRO A 1 125 ? -18.754 -8.565 8.162 1.00 88.19 125 PRO A O 1
ATOM 993 N N . GLU A 1 126 ? -18.916 -10.422 6.912 1.00 91.19 126 GLU A N 1
ATOM 994 C CA . GLU A 1 126 ? -18.716 -11.387 7.994 1.00 91.19 126 GLU A CA 1
ATOM 995 C C . GLU A 1 126 ? -17.258 -11.855 8.052 1.00 91.19 126 GLU A C 1
ATOM 997 O O . GLU A 1 126 ? -16.668 -11.933 9.129 1.00 91.19 126 GLU A O 1
ATOM 1002 N N . ALA A 1 127 ? -16.643 -12.090 6.890 1.00 90.50 127 ALA A N 1
ATOM 1003 C CA . ALA A 1 127 ? -15.239 -12.463 6.785 1.00 90.50 127 ALA A CA 1
ATOM 1004 C C . ALA A 1 127 ? -14.584 -11.815 5.564 1.00 90.50 127 ALA A C 1
ATOM 1006 O O . ALA A 1 127 ? -15.181 -11.734 4.488 1.00 90.50 127 ALA A O 1
ATOM 1007 N N . ILE A 1 128 ? -13.334 -11.390 5.737 1.00 92.44 128 ILE A N 1
ATOM 1008 C CA . ILE A 1 128 ? -12.480 -10.877 4.668 1.00 92.44 128 ILE A CA 1
ATOM 1009 C C . ILE A 1 128 ? -11.242 -11.768 4.624 1.00 92.44 128 ILE A C 1
ATOM 1011 O O . ILE A 1 128 ? -10.590 -11.987 5.648 1.00 92.44 128 ILE A O 1
ATOM 1015 N N . SER A 1 129 ? -10.913 -12.283 3.446 1.00 92.94 129 SER A N 1
ATOM 1016 C CA . SER A 1 129 ? -9.666 -13.003 3.217 1.00 92.94 129 SER A CA 1
ATOM 1017 C C . SER A 1 129 ? -8.954 -12.511 1.968 1.00 92.94 129 SER A C 1
ATOM 1019 O O . SER A 1 129 ? -9.564 -11.932 1.064 1.00 92.94 129 SER A O 1
ATOM 1021 N N . TRP A 1 130 ? -7.643 -12.722 1.928 1.00 91.19 130 TRP A N 1
ATOM 1022 C CA . TRP A 1 130 ? -6.815 -12.374 0.788 1.00 91.19 130 TRP A CA 1
ATOM 1023 C C . TRP A 1 130 ? -5.719 -13.410 0.544 1.00 91.19 130 TRP A C 1
ATOM 1025 O O . TRP A 1 130 ? -5.283 -14.113 1.457 1.00 91.19 130 TRP A O 1
ATOM 1035 N N . GLN A 1 131 ? -5.297 -13.500 -0.712 1.00 90.62 131 GLN A N 1
ATOM 1036 C CA . GLN A 1 131 ? -4.184 -14.330 -1.170 1.00 90.62 131 GLN A CA 1
ATOM 1037 C C . GLN A 1 131 ? -3.428 -13.583 -2.269 1.00 90.62 131 GLN A C 1
ATOM 1039 O O . GLN A 1 131 ? -4.047 -12.859 -3.056 1.00 90.62 131 GLN A O 1
ATOM 1044 N N . ALA A 1 132 ? -2.115 -13.774 -2.350 1.00 86.62 132 ALA A N 1
ATOM 1045 C CA . ALA A 1 132 ? -1.286 -13.209 -3.408 1.00 86.62 132 ALA A CA 1
ATOM 1046 C C . ALA A 1 132 ? -0.397 -14.293 -4.015 1.00 86.62 132 ALA A C 1
ATOM 1048 O O . ALA A 1 132 ? 0.188 -15.089 -3.288 1.00 86.62 132 ALA A O 1
ATOM 1049 N N . THR A 1 133 ? -0.264 -14.304 -5.340 1.00 83.19 133 THR A N 1
ATOM 1050 C CA . THR A 1 133 ? 0.528 -15.320 -6.059 1.00 83.19 133 THR A CA 1
ATOM 1051 C C . THR A 1 133 ? 1.989 -15.370 -5.622 1.00 83.19 133 THR A C 1
ATOM 1053 O O . THR A 1 133 ? 2.585 -16.441 -5.624 1.00 83.19 133 THR A O 1
ATOM 1056 N N . ASP A 1 134 ? 2.555 -14.229 -5.223 1.00 76.56 134 ASP A N 1
ATOM 1057 C CA . ASP A 1 134 ? 3.946 -14.132 -4.765 1.00 76.56 134 ASP A CA 1
ATOM 1058 C C . ASP A 1 134 ? 4.116 -14.399 -3.257 1.00 76.56 134 ASP A C 1
ATOM 1060 O O . ASP A 1 134 ? 5.239 -14.580 -2.798 1.00 76.56 134 ASP A O 1
ATOM 1064 N N . ALA A 1 135 ? 3.024 -14.450 -2.484 1.00 73.62 135 ALA A N 1
ATOM 1065 C CA . ALA A 1 135 ? 3.053 -14.698 -1.038 1.00 73.62 135 ALA A CA 1
ATOM 1066 C C . ALA A 1 135 ? 2.821 -16.178 -0.665 1.00 73.62 135 ALA A C 1
ATOM 1068 O O . ALA A 1 135 ? 2.824 -16.518 0.515 1.00 73.62 135 ALA A O 1
ATOM 1069 N N . GLY A 1 136 ? 2.633 -17.062 -1.653 1.00 75.69 136 GLY A N 1
ATOM 1070 C CA . GLY A 1 136 ? 2.363 -18.489 -1.453 1.00 75.69 136 GLY A CA 1
ATOM 1071 C C . GLY A 1 136 ? 0.894 -18.876 -1.669 1.00 75.69 136 GLY A C 1
ATOM 1072 O O . GLY A 1 136 ? 0.123 -18.139 -2.278 1.00 75.69 136 GLY A O 1
ATOM 1073 N N . GLN A 1 137 ? 0.512 -20.076 -1.215 1.00 76.31 137 GLN A N 1
ATOM 1074 C CA . GLN A 1 137 ? -0.862 -20.602 -1.345 1.00 76.31 137 GLN A CA 1
ATOM 1075 C C . GLN A 1 137 ? -1.735 -20.349 -0.108 1.00 76.31 137 GLN A C 1
ATOM 1077 O O . GLN A 1 137 ? -2.904 -20.737 -0.093 1.00 76.31 137 GLN A O 1
ATOM 1082 N N . ASP A 1 138 ? -1.175 -19.727 0.928 1.00 86.19 138 ASP A N 1
ATOM 1083 C CA . ASP A 1 138 ? -1.877 -19.526 2.185 1.00 86.19 138 ASP A CA 1
ATOM 1084 C C . ASP A 1 138 ? -2.977 -18.470 2.041 1.00 86.19 138 ASP A C 1
ATOM 1086 O O . ASP A 1 138 ? -2.821 -17.428 1.400 1.00 86.19 138 ASP A O 1
ATOM 1090 N N . ILE A 1 139 ? -4.123 -18.763 2.654 1.00 87.88 139 ILE A N 1
ATOM 1091 C CA . ILE A 1 139 ? -5.244 -17.831 2.742 1.00 87.88 139 ILE A CA 1
ATOM 1092 C C . ILE A 1 139 ? -5.099 -17.057 4.046 1.00 87.88 139 ILE A C 1
ATOM 1094 O O . ILE A 1 139 ? -5.155 -17.633 5.135 1.00 87.88 139 ILE A O 1
ATOM 1098 N N . HIS A 1 140 ? -4.970 -15.738 3.937 1.00 89.50 140 HIS A N 1
ATOM 1099 C CA . HIS A 1 140 ? -4.857 -14.850 5.084 1.00 89.50 140 HIS A CA 1
ATOM 1100 C C . HIS A 1 140 ? -6.207 -14.211 5.395 1.00 89.50 140 HIS A C 1
ATOM 1102 O O . HIS A 1 140 ? -6.871 -13.675 4.509 1.00 89.50 140 HIS A O 1
ATOM 1108 N N . PHE A 1 141 ? -6.614 -14.238 6.663 1.00 92.56 141 PHE A N 1
ATOM 1109 C CA . PHE A 1 141 ? -7.838 -13.587 7.127 1.00 92.56 141 PHE A CA 1
ATOM 1110 C C . PHE A 1 141 ? -7.534 -12.202 7.693 1.00 92.56 141 PHE A C 1
ATOM 1112 O O . PHE A 1 141 ? -6.556 -12.020 8.417 1.00 92.56 141 PHE A O 1
ATOM 1119 N N . ALA A 1 142 ? -8.396 -11.237 7.384 1.00 92.19 142 ALA A N 1
ATOM 1120 C CA . ALA A 1 142 ? -8.281 -9.857 7.831 1.00 92.19 142 ALA A CA 1
ATOM 1121 C C . ALA A 1 142 ? -9.587 -9.379 8.479 1.00 92.19 142 ALA A C 1
ATOM 1123 O O . ALA A 1 142 ? -10.678 -9.840 8.144 1.00 92.19 142 ALA A O 1
ATOM 1124 N N . LYS A 1 143 ? -9.465 -8.431 9.414 1.00 93.00 143 LYS A N 1
ATOM 1125 C CA . LYS A 1 143 ? -10.608 -7.742 10.036 1.00 93.00 143 LYS A CA 1
ATOM 1126 C C . LYS A 1 143 ? -11.031 -6.492 9.275 1.00 93.00 143 LYS A C 1
ATOM 1128 O O . LYS A 1 143 ? -12.194 -6.118 9.336 1.00 93.00 143 LYS A O 1
ATOM 1133 N N . ALA A 1 144 ? -10.113 -5.872 8.543 1.00 92.75 144 ALA A N 1
ATOM 1134 C CA . ALA A 1 144 ? -10.384 -4.705 7.720 1.00 92.75 144 ALA A CA 1
ATOM 1135 C C . ALA A 1 144 ? -9.489 -4.675 6.487 1.00 92.75 144 ALA A C 1
ATOM 1137 O O . ALA A 1 144 ? -8.440 -5.319 6.442 1.00 92.75 144 ALA A O 1
ATOM 1138 N N . ILE A 1 145 ? -9.928 -3.906 5.498 1.00 91.69 145 ILE A N 1
ATOM 1139 C CA . ILE A 1 145 ? -9.188 -3.611 4.283 1.00 91.69 145 ILE A CA 1
ATOM 1140 C C . ILE A 1 145 ? -9.480 -2.177 3.831 1.00 91.69 145 ILE A C 1
ATOM 1142 O O . ILE A 1 145 ? -10.632 -1.742 3.811 1.00 91.69 145 ILE A O 1
ATOM 1146 N N . ASN A 1 146 ? -8.418 -1.459 3.466 1.00 91.56 146 ASN A N 1
ATOM 1147 C CA . ASN A 1 146 ? -8.447 -0.132 2.857 1.00 91.56 146 ASN A CA 1
ATOM 1148 C C . ASN A 1 146 ? -7.687 -0.229 1.533 1.00 91.56 146 ASN A C 1
ATOM 1150 O O . ASN A 1 146 ? -6.486 -0.496 1.529 1.00 91.56 146 ASN A O 1
ATOM 1154 N N . ILE A 1 147 ? -8.386 -0.060 0.411 1.00 90.25 147 ILE A N 1
ATOM 1155 C CA . ILE A 1 147 ? -7.769 -0.027 -0.919 1.00 90.25 147 ILE A CA 1
ATOM 1156 C C . ILE A 1 147 ? -8.101 1.308 -1.569 1.00 90.25 147 ILE A C 1
ATOM 1158 O O . ILE A 1 147 ? -9.267 1.683 -1.680 1.00 90.25 147 ILE A O 1
ATOM 1162 N N . SER A 1 148 ? -7.066 1.996 -2.047 1.00 89.44 148 SER A N 1
ATOM 1163 C CA . SER A 1 148 ? -7.188 3.203 -2.865 1.00 89.44 148 SER A CA 1
ATOM 1164 C C . SER A 1 148 ? -6.673 2.914 -4.275 1.00 89.44 148 SER A C 1
ATOM 1166 O O . SER A 1 148 ? -5.551 2.442 -4.439 1.00 89.44 148 SER A O 1
ATOM 1168 N N . ILE A 1 149 ? -7.494 3.183 -5.289 1.00 86.88 149 ILE A N 1
ATOM 1169 C CA . ILE A 1 149 ? -7.202 2.934 -6.704 1.00 86.88 149 ILE A CA 1
ATOM 1170 C C . ILE A 1 149 ? -7.280 4.266 -7.444 1.00 86.88 149 ILE A C 1
ATOM 1172 O O . ILE A 1 149 ? -8.305 4.943 -7.390 1.00 86.88 149 ILE A O 1
ATOM 1176 N N . TRP A 1 150 ? -6.212 4.636 -8.147 1.00 83.69 150 TRP A N 1
ATOM 1177 C CA . TRP A 1 150 ? -6.239 5.749 -9.093 1.00 83.69 150 TRP A CA 1
ATOM 1178 C C . TRP A 1 150 ? -6.588 5.198 -10.477 1.00 83.69 150 TRP A C 1
ATOM 1180 O O . TRP A 1 150 ? -5.760 4.538 -11.109 1.00 83.69 150 TRP A O 1
ATOM 1190 N N . ASP A 1 151 ? -7.836 5.383 -10.908 1.00 82.00 151 ASP A N 1
ATOM 1191 C CA . ASP A 1 151 ? -8.297 4.880 -12.205 1.00 82.00 151 ASP A CA 1
ATOM 1192 C C . ASP A 1 151 ? -7.691 5.716 -13.347 1.00 82.00 151 ASP A C 1
ATOM 1194 O O . ASP A 1 151 ? -7.486 6.921 -13.237 1.00 82.00 151 ASP A O 1
ATOM 1198 N N . ARG A 1 152 ? -7.400 5.065 -14.474 1.00 77.00 152 ARG A N 1
ATOM 1199 C CA . ARG A 1 152 ? -6.962 5.722 -15.710 1.00 77.00 152 ARG A CA 1
ATOM 1200 C C . ARG A 1 152 ? -8.110 6.451 -16.408 1.00 77.00 152 ARG A C 1
ATOM 1202 O O . ARG A 1 152 ? -7.864 7.420 -17.120 1.00 77.00 152 ARG A O 1
ATOM 1209 N N . ASN A 1 153 ? -9.331 5.934 -16.281 1.00 80.69 153 ASN A N 1
ATOM 1210 C CA . ASN A 1 153 ? -10.485 6.400 -17.055 1.00 80.69 153 ASN A CA 1
ATOM 1211 C C . ASN A 1 153 ? -11.375 7.385 -16.287 1.00 80.69 153 ASN A C 1
ATOM 1213 O O . ASN A 1 153 ? -12.262 7.992 -16.887 1.00 80.69 153 ASN A O 1
ATOM 1217 N N . ALA A 1 154 ? -11.151 7.532 -14.983 1.00 78.38 154 ALA A N 1
ATOM 1218 C CA . ALA A 1 154 ? -11.857 8.470 -14.130 1.00 78.38 154 ALA A CA 1
ATOM 1219 C C . ALA A 1 154 ? -10.838 9.337 -13.393 1.00 78.38 154 ALA A C 1
ATOM 1221 O O . ALA A 1 154 ? -9.946 8.821 -12.725 1.00 78.38 154 ALA A O 1
ATOM 1222 N N . ASP A 1 155 ? -10.992 10.656 -13.493 1.00 74.12 155 ASP A N 1
ATOM 1223 C CA . ASP A 1 155 ? -10.175 11.591 -12.728 1.00 74.12 155 ASP A CA 1
ATOM 1224 C C . ASP A 1 155 ? -10.558 11.497 -11.242 1.00 74.12 155 ASP A C 1
ATOM 1226 O O . ASP A 1 155 ? -11.536 12.099 -10.792 1.00 74.12 155 ASP A O 1
ATOM 1230 N N . GLY A 1 156 ? -9.800 10.710 -10.475 1.00 80.88 156 GLY A N 1
ATOM 1231 C CA . GLY A 1 156 ? -9.920 10.640 -9.021 1.00 80.88 156 GLY A CA 1
ATOM 1232 C C . GLY A 1 156 ? -9.547 9.292 -8.404 1.00 80.88 156 GLY A C 1
ATOM 1233 O O . GLY A 1 156 ? -9.381 8.276 -9.077 1.00 80.88 156 GLY A O 1
ATOM 1234 N N . THR A 1 157 ? -9.449 9.290 -7.073 1.00 84.69 157 THR A N 1
ATOM 1235 C CA . THR A 1 157 ? -9.215 8.078 -6.282 1.00 84.69 157 THR A CA 1
ATOM 1236 C C . THR A 1 157 ? -10.532 7.362 -6.004 1.00 84.69 157 THR A C 1
ATOM 1238 O O . THR A 1 157 ? -11.395 7.886 -5.297 1.00 84.69 157 THR A O 1
ATOM 1241 N N . MET A 1 158 ? -10.665 6.129 -6.481 1.00 84.12 158 MET A N 1
ATOM 1242 C CA . MET A 1 158 ? -11.676 5.197 -5.992 1.00 84.12 158 MET A CA 1
ATOM 1243 C C . MET A 1 158 ? -11.187 4.547 -4.702 1.00 84.12 158 MET A C 1
ATOM 1245 O O . MET A 1 158 ? -10.025 4.156 -4.599 1.00 84.12 158 MET A O 1
ATOM 1249 N N . LYS A 1 159 ? -12.073 4.414 -3.715 1.00 85.19 159 LYS A N 1
ATOM 1250 C CA . LYS A 1 159 ? -11.740 3.807 -2.425 1.00 85.19 159 LYS A CA 1
ATOM 1251 C C . LYS A 1 159 ? -12.705 2.685 -2.089 1.00 85.19 159 LYS A C 1
ATOM 1253 O O . LYS A 1 159 ? -13.908 2.811 -2.313 1.00 85.19 159 LYS A O 1
ATOM 1258 N N . ILE A 1 160 ? -12.159 1.599 -1.557 1.00 86.62 160 ILE A N 1
ATOM 1259 C CA . ILE A 1 160 ? -12.910 0.479 -0.999 1.00 86.62 160 ILE A CA 1
ATOM 1260 C C . ILE A 1 160 ? -12.459 0.325 0.450 1.00 86.62 160 ILE A C 1
ATOM 1262 O O . ILE A 1 160 ? -11.315 -0.049 0.706 1.00 86.62 160 ILE A O 1
ATOM 1266 N N . ASP A 1 161 ? -13.380 0.608 1.366 1.00 90.06 161 ASP A N 1
ATOM 1267 C CA . ASP A 1 161 ? -13.179 0.529 2.809 1.00 90.06 161 ASP A CA 1
ATOM 1268 C C . ASP A 1 161 ? -14.167 -0.491 3.372 1.00 90.06 161 ASP A C 1
ATOM 1270 O O . ASP A 1 161 ? -15.380 -0.286 3.309 1.00 90.06 161 ASP A O 1
ATOM 1274 N N . LEU A 1 162 ? -13.658 -1.620 3.867 1.00 88.81 162 LEU A N 1
ATOM 1275 C CA . LEU A 1 162 ? -14.476 -2.688 4.440 1.00 88.81 162 LEU A CA 1
ATOM 1276 C C . LEU A 1 162 ? -13.884 -3.151 5.768 1.00 88.81 162 LEU A C 1
ATOM 1278 O O . LEU A 1 162 ? -12.668 -3.206 5.942 1.00 88.81 162 LEU A O 1
ATOM 1282 N N . TRP A 1 163 ? -14.757 -3.554 6.680 1.00 94.31 163 TRP A N 1
ATOM 1283 C CA . TRP A 1 163 ? -14.414 -4.151 7.966 1.00 94.31 163 TRP A CA 1
ATOM 1284 C C . TRP A 1 163 ? -15.412 -5.254 8.299 1.00 94.31 163 TRP A C 1
ATOM 1286 O O . TRP A 1 163 ? -16.565 -5.212 7.861 1.00 94.31 163 TRP A O 1
ATOM 1296 N N . THR A 1 164 ? -14.975 -6.248 9.067 1.00 91.75 164 THR A N 1
ATOM 1297 C CA . THR A 1 164 ? -15.854 -7.304 9.562 1.00 91.75 164 THR A CA 1
ATOM 1298 C C . THR A 1 164 ? -16.788 -6.755 10.634 1.00 91.75 164 THR A C 1
ATOM 1300 O O . THR A 1 164 ? -16.444 -5.850 11.397 1.00 91.75 164 THR A O 1
ATOM 1303 N N . LYS A 1 165 ? -17.987 -7.330 10.713 1.00 89.44 165 LYS A N 1
ATOM 1304 C CA . LYS A 1 165 ? -19.038 -6.949 11.668 1.00 89.44 1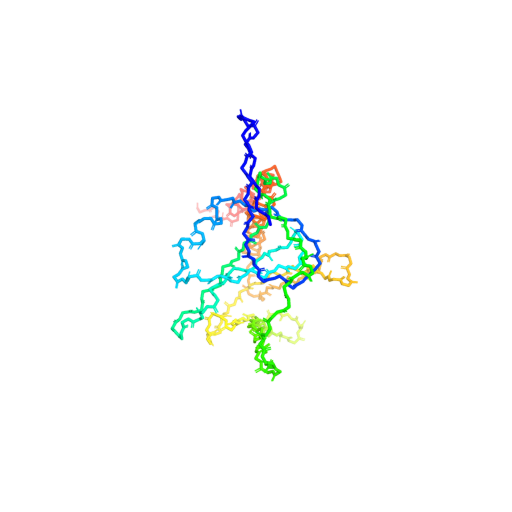65 LYS A CA 1
ATOM 1305 C C . LYS A 1 165 ? -18.590 -6.936 13.132 1.00 89.44 165 LYS A C 1
ATOM 1307 O O . LYS A 1 165 ? -19.153 -6.201 13.936 1.00 89.44 165 LYS A O 1
ATOM 1312 N N . ASP A 1 166 ? -17.621 -7.775 13.482 1.00 91.38 166 ASP A N 1
ATOM 1313 C CA . ASP A 1 166 ? -17.137 -7.952 14.848 1.00 91.38 166 ASP A CA 1
ATOM 1314 C C . ASP A 1 166 ? -15.930 -7.071 15.203 1.00 91.38 166 ASP A C 1
ATOM 1316 O O . ASP A 1 166 ? -15.451 -7.120 16.335 1.00 91.38 166 ASP A O 1
ATOM 1320 N N . MET A 1 167 ? -15.427 -6.266 14.262 1.00 92.75 167 MET A N 1
ATOM 1321 C CA . MET A 1 167 ? -14.340 -5.334 14.536 1.00 92.75 167 MET A CA 1
ATOM 1322 C C . MET A 1 167 ? -14.836 -4.202 15.457 1.00 92.75 167 MET A C 1
ATOM 1324 O O . MET A 1 167 ? -15.810 -3.530 15.115 1.00 92.75 167 MET A O 1
ATOM 1328 N N . PRO A 1 168 ? -14.195 -3.949 16.615 1.00 92.62 168 PRO A N 1
ATOM 1329 C CA . PRO A 1 168 ? -14.584 -2.848 17.493 1.00 92.62 168 PRO A CA 1
ATOM 1330 C C . PRO A 1 168 ? -14.341 -1.482 16.846 1.00 92.62 168 PRO A C 1
ATOM 1332 O O . PRO A 1 168 ? -13.333 -1.285 16.165 1.00 92.62 168 PRO A O 1
ATOM 1335 N N . THR A 1 169 ? -15.213 -0.511 17.124 1.00 91.25 169 THR A N 1
ATOM 1336 C CA . THR A 1 169 ? -15.112 0.849 16.567 1.00 91.25 169 THR A CA 1
ATOM 1337 C C . THR A 1 169 ? -13.773 1.515 16.886 1.00 91.25 169 THR A C 1
ATOM 1339 O O . THR A 1 169 ? -13.222 2.208 16.036 1.00 91.25 169 THR A O 1
ATOM 1342 N N . ASP A 1 170 ? -13.204 1.287 18.071 1.00 91.06 170 ASP A N 1
ATOM 1343 C CA . ASP A 1 170 ? -11.912 1.884 18.425 1.00 91.06 170 ASP A CA 1
ATOM 1344 C C . ASP A 1 170 ? -10.773 1.309 17.586 1.00 91.06 170 ASP A C 1
ATOM 1346 O O . ASP A 1 170 ? -9.949 2.063 17.074 1.00 91.06 170 ASP A O 1
ATOM 1350 N N . ALA A 1 171 ? -10.791 -0.000 17.316 1.00 91.50 171 ALA A N 1
ATOM 1351 C CA . ALA A 1 171 ? -9.841 -0.621 16.397 1.00 91.50 171 ALA A CA 1
ATOM 1352 C C . ALA A 1 171 ? -9.975 -0.064 14.968 1.00 91.50 171 ALA A C 1
ATOM 1354 O O . ALA A 1 171 ? -8.971 0.066 14.272 1.00 91.50 171 ALA A O 1
ATOM 1355 N N . MET A 1 172 ? -11.187 0.303 14.525 1.00 93.38 172 MET A N 1
ATOM 1356 C CA . MET A 1 172 ? -11.377 0.962 13.222 1.00 93.38 172 MET A CA 1
ATOM 1357 C C . MET A 1 172 ? -10.712 2.340 13.185 1.00 93.38 172 MET A C 1
ATOM 1359 O O . MET A 1 172 ? -10.075 2.685 12.191 1.00 93.38 172 MET A O 1
ATOM 1363 N N . LYS A 1 173 ? -10.833 3.126 14.263 1.00 93.94 173 LYS A N 1
ATOM 1364 C CA . LYS A 1 173 ? -10.180 4.439 14.362 1.00 93.94 173 LYS A CA 1
ATOM 1365 C C . LYS A 1 173 ? -8.659 4.288 14.303 1.00 93.94 173 LYS A C 1
ATOM 1367 O O . LYS A 1 173 ? -8.027 4.974 13.504 1.00 93.94 173 LYS A O 1
ATOM 1372 N N . TYR A 1 174 ? -8.094 3.350 15.070 1.00 93.25 174 TYR A N 1
ATOM 1373 C CA . TYR A 1 174 ? -6.659 3.048 15.024 1.00 93.25 174 TYR A CA 1
ATOM 1374 C C . TYR A 1 174 ? -6.204 2.618 13.626 1.00 93.25 174 TYR A C 1
ATOM 1376 O O . TYR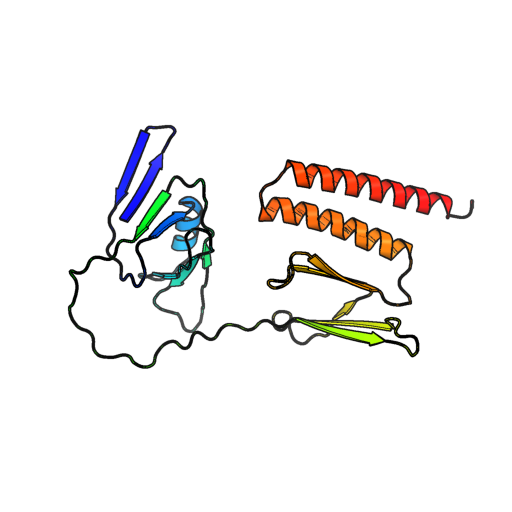 A 1 174 ? -5.226 3.156 13.121 1.00 93.25 174 TYR A O 1
ATOM 1384 N N . PHE A 1 175 ? -6.959 1.752 12.944 1.00 94.69 175 PHE A N 1
ATOM 1385 C CA . PHE A 1 175 ? -6.653 1.345 11.569 1.00 94.69 175 PHE A CA 1
ATOM 1386 C C . PHE A 1 175 ? -6.561 2.536 10.594 1.00 94.69 175 PHE A C 1
ATOM 1388 O O . PHE A 1 175 ? -5.669 2.589 9.744 1.00 94.69 175 PHE A O 1
ATOM 1395 N N . VAL A 1 176 ? -7.452 3.524 10.723 1.00 94.50 176 VAL A N 1
ATOM 1396 C CA . VAL A 1 176 ? -7.407 4.743 9.898 1.00 94.50 176 VAL A CA 1
ATOM 1397 C C . VAL A 1 176 ? -6.188 5.602 10.238 1.00 94.50 176 VAL A C 1
ATOM 1399 O O . VAL A 1 176 ? -5.518 6.088 9.325 1.00 94.50 176 VAL A O 1
ATOM 1402 N N . VAL A 1 177 ? -5.882 5.781 11.525 1.00 94.50 177 VAL A N 1
ATOM 1403 C CA . VAL A 1 177 ? -4.712 6.556 11.971 1.00 94.50 177 VAL A CA 1
ATOM 1404 C C . VAL A 1 177 ? -3.410 5.910 11.482 1.00 94.50 177 VAL A C 1
ATOM 1406 O O . VAL A 1 177 ? -2.591 6.592 10.866 1.00 94.50 177 VAL A O 1
ATOM 1409 N N . ASP A 1 178 ? -3.271 4.590 11.612 1.00 92.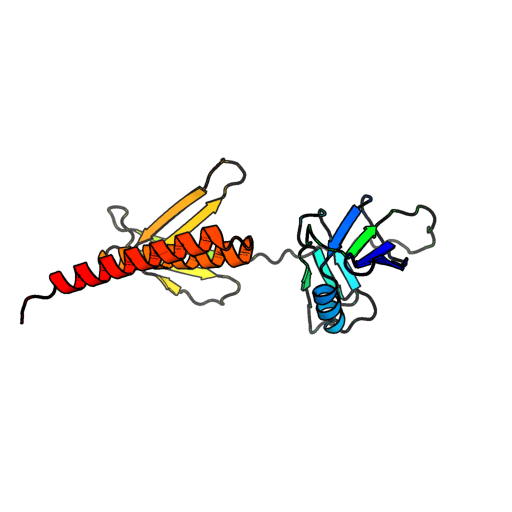38 178 ASP A N 1
ATOM 1410 C CA . ASP A 1 178 ? -2.122 3.831 11.099 1.00 92.38 178 ASP A CA 1
ATOM 1411 C C . ASP A 1 178 ? -1.969 3.966 9.577 1.00 92.38 178 ASP A C 1
ATOM 1413 O O . ASP A 1 178 ? -0.857 4.081 9.047 1.00 92.38 178 ASP A O 1
ATOM 1417 N N . THR A 1 179 ? -3.092 4.014 8.854 1.00 93.75 179 THR A N 1
ATOM 1418 C CA . THR A 1 179 ? -3.092 4.248 7.405 1.00 93.75 179 THR A CA 1
ATOM 1419 C C . THR A 1 179 ? -2.550 5.641 7.074 1.00 93.75 179 THR A C 1
ATOM 1421 O O . THR A 1 179 ? -1.747 5.784 6.153 1.00 93.75 179 THR A O 1
ATOM 1424 N N . ILE A 1 180 ? -2.921 6.679 7.835 1.00 94.31 180 ILE A N 1
ATOM 1425 C CA . ILE A 1 180 ? -2.378 8.039 7.665 1.00 94.31 180 ILE A CA 1
ATOM 1426 C C . ILE A 1 180 ? -0.867 8.056 7.909 1.00 94.31 180 ILE A C 1
ATOM 1428 O O . ILE A 1 180 ? -0.130 8.631 7.101 1.00 94.31 180 ILE A O 1
ATOM 1432 N N . GLY A 1 181 ? -0.400 7.395 8.970 1.00 91.75 181 GLY A N 1
ATOM 1433 C CA . GLY A 1 181 ? 1.029 7.246 9.249 1.00 91.75 181 GLY A CA 1
ATOM 1434 C C . GLY A 1 181 ? 1.780 6.561 8.102 1.00 91.75 181 GLY A C 1
ATOM 1435 O O . GLY A 1 181 ? 2.797 7.071 7.631 1.00 91.75 181 GLY A O 1
ATOM 1436 N N . SER A 1 182 ? 1.228 5.467 7.572 1.00 92.75 182 SER A N 1
ATOM 1437 C CA . SER A 1 182 ? 1.801 4.724 6.438 1.00 92.75 182 SER A CA 1
ATOM 1438 C C . SER A 1 182 ? 1.838 5.553 5.147 1.00 92.75 182 SER A C 1
ATOM 1440 O O . SER A 1 182 ? 2.815 5.514 4.393 1.00 92.75 182 SER A O 1
ATOM 1442 N N . MET A 1 183 ? 0.807 6.365 4.893 1.00 93.94 183 MET A N 1
ATOM 1443 C CA . MET A 1 183 ? 0.796 7.279 3.747 1.00 93.94 183 MET A CA 1
ATOM 1444 C C . MET A 1 183 ? 1.845 8.392 3.883 1.00 93.94 183 MET A C 1
ATOM 1446 O O . MET A 1 183 ? 2.386 8.837 2.871 1.00 93.94 183 MET A O 1
ATOM 1450 N N . ALA A 1 184 ? 2.166 8.831 5.105 1.00 93.06 184 ALA A N 1
ATOM 1451 C CA . ALA A 1 184 ? 3.228 9.812 5.324 1.00 93.06 184 ALA A CA 1
ATOM 1452 C C . ALA A 1 184 ? 4.597 9.255 4.901 1.00 93.06 184 ALA A C 1
ATOM 1454 O O . ALA A 1 184 ? 5.373 9.953 4.249 1.00 93.06 184 ALA A O 1
ATOM 1455 N N . GLU A 1 185 ? 4.865 7.986 5.220 1.00 90.50 185 GLU A N 1
ATOM 1456 C CA . GLU A 1 185 ? 6.067 7.281 4.762 1.00 90.50 185 GLU A CA 1
ATOM 1457 C C . GLU A 1 185 ? 6.069 7.099 3.239 1.00 90.50 185 GLU A C 1
ATOM 1459 O O . GLU A 1 185 ? 7.076 7.340 2.571 1.00 90.50 185 GLU A O 1
ATOM 1464 N N . THR A 1 186 ? 4.909 6.756 2.672 1.00 92.06 186 THR A N 1
ATOM 1465 C CA . THR A 1 186 ? 4.738 6.606 1.220 1.00 92.06 186 THR A CA 1
ATOM 1466 C C . THR A 1 186 ? 5.072 7.901 0.481 1.00 92.06 186 THR A C 1
ATOM 1468 O O . THR A 1 186 ? 5.784 7.870 -0.512 1.00 92.06 186 THR A O 1
ATOM 1471 N N . ILE A 1 187 ? 4.619 9.060 0.965 1.00 90.00 187 ILE A N 1
ATOM 1472 C CA . ILE A 1 187 ? 4.930 10.350 0.329 1.00 90.00 187 ILE A CA 1
ATOM 1473 C C . ILE A 1 187 ? 6.421 10.686 0.399 1.00 90.00 187 ILE A C 1
ATOM 1475 O O . ILE A 1 187 ? 6.985 11.165 -0.582 1.00 90.00 187 ILE A O 1
ATOM 1479 N N . ILE A 1 188 ? 7.093 10.405 1.518 1.00 87.81 188 ILE A N 1
ATOM 1480 C CA . ILE A 1 188 ? 8.545 10.623 1.603 1.00 87.81 188 ILE A CA 1
ATOM 1481 C C . ILE A 1 188 ? 9.280 9.742 0.608 1.00 87.81 188 ILE A C 1
ATOM 1483 O O . ILE A 1 188 ? 10.103 10.237 -0.154 1.00 87.81 188 ILE A O 1
ATOM 1487 N N . THR A 1 189 ? 8.984 8.448 0.611 1.00 87.75 189 THR A N 1
ATOM 1488 C CA . THR A 1 189 ? 9.679 7.477 -0.238 1.00 87.75 189 THR A CA 1
ATOM 1489 C C . THR A 1 189 ? 9.372 7.675 -1.722 1.00 87.75 189 THR A C 1
ATOM 1491 O O . THR A 1 189 ? 10.272 7.548 -2.546 1.00 87.75 189 THR A O 1
ATOM 1494 N N . ALA A 1 190 ? 8.137 8.041 -2.074 1.00 90.25 190 ALA A N 1
ATOM 1495 C CA . ALA A 1 190 ? 7.714 8.199 -3.463 1.00 90.25 190 ALA A CA 1
ATOM 1496 C C . ALA A 1 190 ? 8.051 9.570 -4.067 1.00 90.25 190 ALA A C 1
ATOM 1498 O O . ALA A 1 190 ? 8.321 9.650 -5.263 1.00 90.25 190 ALA A O 1
ATOM 1499 N N . THR A 1 191 ? 8.000 10.658 -3.287 1.00 91.50 191 THR A N 1
ATOM 1500 C CA . THR A 1 191 ? 8.137 12.027 -3.828 1.00 91.50 191 THR A CA 1
ATOM 1501 C C . THR A 1 191 ? 9.193 12.873 -3.128 1.00 91.50 191 THR A C 1
ATOM 1503 O O . THR A 1 191 ? 9.414 14.012 -3.533 1.00 91.50 191 THR A O 1
ATOM 1506 N N . SER A 1 192 ? 9.832 12.362 -2.070 1.00 88.62 192 SER A N 1
ATOM 1507 C CA . SER A 1 192 ? 10.783 13.107 -1.230 1.00 88.62 192 SER A CA 1
ATOM 1508 C C . SER A 1 192 ? 10.208 14.382 -0.585 1.00 88.62 192 SER A C 1
ATOM 1510 O O . SER A 1 192 ? 10.964 15.225 -0.096 1.00 88.62 192 SER A O 1
ATOM 1512 N N . ASP A 1 193 ? 8.877 14.534 -0.521 1.00 93.19 193 ASP A N 1
ATOM 1513 C CA . ASP A 1 193 ? 8.239 15.718 0.068 1.00 93.19 193 ASP A CA 1
ATOM 1514 C C . ASP A 1 193 ? 8.201 15.628 1.602 1.00 93.19 193 ASP A C 1
ATOM 1516 O O . ASP A 1 193 ? 7.251 15.151 2.232 1.00 93.19 193 ASP A O 1
ATOM 1520 N N . GLN A 1 194 ? 9.261 16.153 2.215 1.00 93.56 194 GLN A N 1
ATOM 1521 C CA . GLN A 1 194 ? 9.415 16.213 3.667 1.00 93.56 194 GLN A CA 1
ATOM 1522 C C . GLN A 1 194 ? 8.344 17.074 4.345 1.00 93.56 194 GLN A C 1
ATOM 1524 O O . GLN A 1 194 ? 7.947 16.800 5.478 1.00 93.56 194 GLN A O 1
ATOM 1529 N N . LYS A 1 195 ? 7.862 18.129 3.679 1.00 96.25 195 LYS A N 1
ATOM 1530 C CA . LYS A 1 195 ? 6.917 19.074 4.281 1.00 96.25 195 LYS A CA 1
ATOM 1531 C C . LYS A 1 195 ? 5.535 18.447 4.396 1.00 96.25 195 LYS A C 1
ATOM 1533 O O . LYS A 1 195 ? 4.885 18.597 5.434 1.00 96.25 195 LYS A O 1
ATOM 1538 N N . MET A 1 196 ? 5.082 17.775 3.342 1.00 95.12 196 MET A N 1
ATOM 1539 C CA . MET A 1 196 ? 3.795 17.091 3.334 1.00 95.12 196 MET A CA 1
ATOM 1540 C C . MET A 1 196 ? 3.786 15.958 4.360 1.00 95.12 196 MET A C 1
ATOM 1542 O O . MET A 1 196 ? 2.891 15.900 5.204 1.00 95.12 196 MET A O 1
ATOM 1546 N N . ALA A 1 197 ? 4.830 15.135 4.382 1.00 94.75 197 ALA A N 1
ATOM 1547 C CA . ALA A 1 197 ? 4.903 14.042 5.337 1.00 94.75 197 ALA A CA 1
ATOM 1548 C C . ALA A 1 197 ? 5.065 14.497 6.791 1.00 94.75 197 ALA A C 1
ATOM 1550 O O . ALA A 1 197 ? 4.440 13.914 7.674 1.00 94.75 197 ALA A O 1
ATOM 1551 N N . ALA A 1 198 ? 5.818 15.570 7.066 1.00 95.31 198 ALA A N 1
ATOM 1552 C CA . ALA A 1 198 ? 5.896 16.137 8.414 1.00 95.31 198 ALA A CA 1
ATOM 1553 C C . ALA A 1 198 ? 4.513 16.560 8.935 1.00 95.31 198 ALA A C 1
ATOM 1555 O O . ALA A 1 198 ? 4.180 16.301 10.090 1.00 95.31 198 ALA A O 1
ATOM 1556 N N . LYS A 1 199 ? 3.676 17.157 8.076 1.00 97.25 199 LYS A N 1
ATOM 1557 C CA . LYS A 1 199 ? 2.293 17.515 8.431 1.00 97.25 199 LYS A CA 1
ATOM 1558 C C . LYS A 1 199 ? 1.420 16.291 8.684 1.00 97.25 199 LYS A C 1
ATOM 1560 O O . LYS A 1 199 ? 0.646 16.296 9.633 1.00 97.25 199 LYS A O 1
ATOM 1565 N N . MET A 1 200 ? 1.548 15.254 7.859 1.00 95.94 200 MET A N 1
ATOM 1566 C CA . MET A 1 200 ? 0.786 14.015 8.037 1.00 95.94 200 MET A CA 1
ATOM 1567 C C . MET A 1 200 ? 1.174 13.286 9.321 1.00 95.94 200 MET A C 1
ATOM 1569 O O . MET A 1 200 ? 0.295 12.825 10.039 1.00 95.94 200 MET A O 1
ATOM 1573 N N . ARG A 1 201 ? 2.469 13.238 9.652 1.00 94.31 201 ARG A N 1
ATOM 1574 C CA . ARG A 1 201 ? 2.950 12.670 10.919 1.00 94.31 201 ARG A CA 1
ATOM 1575 C C . ARG A 1 201 ? 2.465 13.466 12.128 1.00 94.31 201 ARG A C 1
ATOM 1577 O O . ARG A 1 201 ? 2.036 12.856 13.097 1.00 94.31 201 ARG A O 1
ATOM 1584 N N . ALA A 1 202 ? 2.483 14.799 12.057 1.00 96.12 202 ALA A N 1
ATOM 1585 C CA . ALA A 1 202 ? 1.943 15.642 13.124 1.00 96.12 202 ALA A CA 1
ATOM 1586 C C . ALA A 1 202 ? 0.450 15.362 13.362 1.00 96.12 202 ALA A C 1
ATOM 1588 O O . ALA A 1 202 ? 0.052 15.111 14.492 1.00 96.12 202 ALA A O 1
ATOM 1589 N N . LEU A 1 203 ? -0.350 15.301 12.290 1.00 96.38 203 LEU A N 1
ATOM 1590 C CA . LEU A 1 203 ? -1.768 14.947 12.387 1.00 96.38 203 LEU A CA 1
ATOM 1591 C C . LEU A 1 203 ? -1.973 13.529 12.937 1.00 96.38 203 LEU A C 1
ATOM 1593 O O . LEU A 1 203 ? -2.858 13.311 13.755 1.00 96.38 203 LEU A O 1
ATOM 1597 N N . CYS A 1 204 ? -1.165 12.564 12.494 1.00 94.50 204 CYS A N 1
ATOM 1598 C CA . CYS A 1 204 ? -1.212 11.197 13.005 1.00 94.50 204 CYS A CA 1
ATOM 1599 C C . CYS A 1 204 ? -0.996 11.172 14.523 1.00 94.50 204 CYS A C 1
ATOM 1601 O O . CYS A 1 204 ? -1.753 10.510 15.221 1.00 94.50 204 CYS A O 1
ATOM 1603 N N . GLN A 1 205 ? -0.017 11.929 15.031 1.00 93.81 205 GLN A N 1
ATOM 1604 C CA . GLN A 1 205 ? 0.248 12.027 16.466 1.00 93.81 205 GLN A CA 1
ATOM 1605 C C . GLN A 1 205 ? -0.928 12.656 17.223 1.00 93.81 205 GLN A C 1
ATOM 1607 O O . GLN A 1 205 ? -1.390 12.077 18.199 1.00 93.81 205 GLN A O 1
ATOM 1612 N N . GLU A 1 206 ? -1.455 13.786 16.741 1.00 96.56 206 GLU A N 1
ATOM 1613 C CA . GLU A 1 206 ? -2.610 14.458 17.358 1.00 96.56 206 GLU A CA 1
ATOM 1614 C C . GLU A 1 206 ? -3.833 13.531 17.457 1.00 96.56 206 GLU A C 1
ATOM 1616 O O . GLU A 1 206 ? -4.537 13.519 18.467 1.00 96.56 206 GLU A O 1
ATOM 1621 N N . LEU A 1 207 ? -4.088 12.732 16.415 1.00 95.62 207 LEU A N 1
ATOM 1622 C CA . LEU A 1 207 ? -5.193 11.775 16.407 1.00 95.62 207 LEU A CA 1
ATOM 1623 C C . LEU A 1 207 ? -4.942 10.593 17.348 1.00 95.62 207 LEU A C 1
ATOM 1625 O O . LEU A 1 207 ? -5.879 10.162 18.015 1.00 95.62 207 LEU A O 1
ATOM 1629 N N . THR A 1 208 ? -3.712 10.080 17.423 1.00 93.50 208 THR A N 1
ATOM 1630 C CA . THR A 1 208 ? -3.351 9.018 18.373 1.00 93.50 208 THR A CA 1
ATOM 1631 C C . THR A 1 208 ? -3.565 9.478 19.811 1.00 93.50 208 THR A C 1
ATOM 1633 O O . THR A 1 208 ? -4.248 8.783 20.562 1.00 93.50 208 THR A O 1
ATOM 1636 N N . ASP A 1 209 ? -3.067 10.664 20.168 1.00 93.44 209 ASP A N 1
ATOM 1637 C CA . ASP A 1 209 ? -3.207 11.225 21.516 1.00 93.44 209 ASP A CA 1
ATOM 1638 C C . ASP A 1 209 ? -4.695 11.372 21.893 1.00 93.44 209 ASP A C 1
ATOM 1640 O O . ASP A 1 209 ? -5.124 10.941 22.964 1.00 93.44 209 ASP A O 1
ATOM 1644 N N . TYR A 1 210 ? -5.521 11.875 20.967 1.00 93.19 210 TYR A N 1
ATOM 1645 C CA . TYR A 1 210 ? -6.971 11.977 21.159 1.00 93.19 210 TYR A CA 1
ATOM 1646 C C . TYR A 1 210 ? -7.647 10.615 21.401 1.00 93.19 210 TYR A C 1
ATOM 1648 O O . TYR A 1 210 ? -8.534 10.503 22.251 1.00 93.19 210 TYR A O 1
ATOM 1656 N N . LEU A 1 211 ? -7.253 9.569 20.664 1.00 91.56 211 LEU A N 1
ATOM 1657 C CA . LEU A 1 211 ? -7.800 8.222 20.861 1.00 91.56 211 LEU A CA 1
ATOM 1658 C C . LEU A 1 211 ? -7.403 7.636 22.216 1.00 91.56 211 LEU A C 1
ATOM 1660 O O . LEU A 1 211 ? -8.229 6.994 22.867 1.00 91.56 211 LEU A O 1
ATOM 1664 N N . GLU A 1 212 ? -6.166 7.874 22.651 1.00 89.31 212 GLU A N 1
ATOM 1665 C CA . GLU A 1 212 ? -5.694 7.432 23.959 1.00 89.31 212 GLU A CA 1
ATOM 1666 C C . GLU A 1 212 ? -6.476 8.101 25.089 1.00 89.31 212 GLU A C 1
ATOM 1668 O O . GLU A 1 212 ? -6.934 7.396 25.987 1.00 89.31 212 GLU A O 1
ATOM 1673 N N . GLU A 1 213 ? -6.692 9.419 25.025 1.00 89.88 213 GLU A N 1
ATOM 1674 C CA . GLU A 1 213 ? -7.466 10.183 26.014 1.00 89.88 213 GLU A CA 1
ATOM 1675 C C . GLU A 1 213 ? -8.909 9.676 26.151 1.00 89.88 213 GLU A C 1
ATOM 1677 O O . GLU A 1 213 ? -9.374 9.432 27.267 1.00 89.88 213 GLU A O 1
ATOM 1682 N N . GLN A 1 214 ? -9.599 9.441 25.029 1.00 80.56 214 GLN A N 1
ATOM 1683 C CA . GLN A 1 214 ? -10.950 8.859 25.024 1.00 80.56 214 GLN A CA 1
ATOM 1684 C C . GLN A 1 214 ? -10.966 7.461 25.665 1.00 80.56 214 GLN A C 1
ATOM 1686 O O . GLN A 1 214 ? -11.835 7.155 26.479 1.00 80.56 214 GLN A O 1
ATOM 1691 N N . GLY A 1 215 ? -9.961 6.631 25.366 1.00 70.00 215 GLY A N 1
ATOM 1692 C CA . GLY A 1 215 ? -9.821 5.301 25.961 1.00 70.00 215 GLY A CA 1
ATOM 1693 C C . GLY A 1 215 ? -9.513 5.311 27.466 1.00 70.00 215 GLY A C 1
ATOM 1694 O O . GLY A 1 215 ? -9.708 4.295 28.139 1.00 70.00 215 GLY A O 1
ATOM 1695 N N . GLN A 1 216 ? -9.034 6.428 28.031 1.00 60.97 216 GLN A N 1
ATOM 1696 C CA . GLN A 1 216 ? -8.862 6.559 29.482 1.00 60.97 216 GLN A CA 1
ATOM 1697 C C . GLN A 1 216 ? -10.168 6.913 30.200 1.00 60.97 216 GLN A C 1
ATOM 1699 O O . GLN A 1 216 ? -10.363 6.414 31.306 1.00 60.97 216 GLN A O 1
ATOM 1704 N N . ASP A 1 217 ? -11.038 7.712 29.577 1.00 58.31 217 ASP A N 1
ATOM 1705 C CA . ASP A 1 217 ? -12.312 8.182 30.149 1.00 58.31 217 ASP A CA 1
ATOM 1706 C C . ASP A 1 217 ? -13.383 7.067 30.192 1.00 58.31 217 ASP A C 1
ATOM 1708 O O . ASP A 1 217 ? -14.213 7.015 31.098 1.00 58.31 217 ASP A O 1
ATOM 1712 N N . ASP A 1 218 ? -13.298 6.093 29.277 1.00 56.25 218 ASP A N 1
ATOM 1713 C CA . ASP A 1 218 ? -14.180 4.914 29.233 1.00 56.25 218 ASP A CA 1
ATOM 1714 C C . ASP A 1 218 ? -13.800 3.797 30.231 1.00 56.25 218 ASP A C 1
ATOM 1716 O O . ASP A 1 218 ? -14.518 2.797 30.366 1.00 56.25 218 ASP A O 1
ATOM 1720 N N . ARG A 1 219 ? -12.686 3.927 30.971 1.00 49.00 219 ARG A N 1
ATOM 1721 C CA . ARG A 1 219 ? -12.352 2.982 32.049 1.00 49.00 219 ARG A CA 1
ATOM 1722 C C . ARG A 1 219 ? -13.201 3.322 33.278 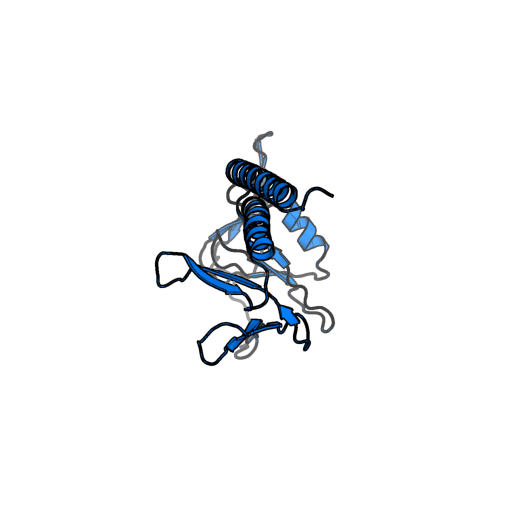1.00 49.00 219 ARG A C 1
ATOM 1724 O O . ARG A 1 219 ? -13.017 4.398 33.842 1.00 49.00 219 ARG A O 1
ATOM 1731 N N . PRO A 1 220 ? -14.102 2.433 33.747 1.00 44.59 220 PRO A N 1
ATOM 1732 C CA . PRO A 1 220 ? -14.860 2.709 34.958 1.00 44.59 220 PRO A CA 1
ATOM 1733 C C . PRO A 1 220 ? -13.871 2.944 36.100 1.00 44.59 220 PRO A C 1
ATOM 1735 O O . PRO A 1 220 ? -12.996 2.108 36.325 1.00 44.59 220 PRO A O 1
ATOM 1738 N N . ASN A 1 221 ? -14.000 4.090 36.777 1.00 50.56 221 ASN A N 1
ATOM 1739 C CA . ASN A 1 221 ? -13.243 4.416 37.985 1.00 50.56 221 ASN A CA 1
ATOM 1740 C C . ASN A 1 221 ? -13.289 3.210 38.942 1.00 50.56 221 ASN A C 1
ATOM 1742 O O . ASN A 1 221 ? -14.348 2.918 39.504 1.00 50.56 221 ASN A O 1
ATOM 1746 N N . LEU A 1 222 ? -12.167 2.492 39.056 1.00 36.47 222 LEU A N 1
ATOM 1747 C CA . LEU A 1 222 ? -11.960 1.392 40.002 1.00 36.47 222 LEU A CA 1
ATOM 1748 C C . LEU A 1 222 ? -11.803 1.928 41.427 1.00 36.47 222 LEU A C 1
ATOM 1750 O O . LEU A 1 222 ? -11.083 2.938 41.598 1.00 36.47 222 LEU A O 1
#

InterPro domains:
  IPR001001 DNA polymerase III, beta sliding clamp [PTHR30478] (2-77)
  IPR019854 Gliding motility-associated protein, GldC [PF19937] (125-212)
  IPR019854 Gliding motility-associated protein, GldC [TIGR03515] (109-213)
  IPR022635 DNA polymerase III, beta sliding clamp, C-terminal [PF02768] (10-73)
  IPR046938 DNA clamp superfamily [SSF55979] (6-77)